Protein AF-A0A561WW73-F1 (afdb_monomer)

Sequence (204 aa):
MPAVAVDGLPDSAVLVEAERSDGPWDGWSQMIVRVRDAPVASTVDVGAVGVDAARLAFADADALELWRHEEPLDGLADVAFWGLDAPAAAQEFTGDRLTTLGDEGSYGWTDLPIRSALRRAMTVEAWRDAEPGRKLAVDFRPHSHHWQVMRQVRASDTESGTLPLGDAQILYAMTSWGDGIFPVQVDRDADGLLLAVRVTLAES

Organism: NCBI:txid1461247

Radius of gyration: 20.04 Å; Cα contacts (8 Å, |Δi|>4): 432; chains: 1; bounding box: 44×38×59 Å

Structure (mmCIF, N/CA/C/O backbone):
data_AF-A0A561WW73-F1
#
_entry.id   AF-A0A561WW73-F1
#
loop_
_atom_site.group_PDB
_atom_site.id
_atom_site.type_symbol
_atom_site.label_atom_id
_atom_site.label_alt_id
_atom_site.label_comp_id
_atom_site.label_asym_id
_atom_site.label_entity_id
_atom_site.label_seq_id
_atom_site.pdbx_PDB_ins_code
_atom_site.Cartn_x
_atom_site.Cartn_y
_atom_site.Cartn_z
_atom_site.occupancy
_atom_site.B_iso_or_equiv
_atom_site.auth_seq_id
_atom_site.auth_comp_id
_atom_site.auth_asym_id
_atom_site.auth_atom_id
_atom_site.pdbx_PDB_model_num
ATOM 1 N N . MET A 1 1 ? 9.076 -8.839 11.077 1.00 75.06 1 MET A N 1
ATOM 2 C CA . MET A 1 1 ? 8.725 -7.627 11.846 1.00 75.06 1 MET A CA 1
ATOM 3 C C . MET A 1 1 ? 7.605 -7.938 12.822 1.00 75.06 1 MET A C 1
ATOM 5 O O . MET A 1 1 ? 6.874 -8.883 12.543 1.00 75.06 1 MET A O 1
ATOM 9 N N . PRO A 1 2 ? 7.488 -7.222 13.955 1.00 88.75 2 PRO A N 1
ATOM 10 C CA . PRO A 1 2 ? 6.401 -7.455 14.899 1.00 88.75 2 PRO A CA 1
ATOM 11 C C . PRO A 1 2 ? 5.044 -7.088 14.283 1.00 88.75 2 PRO A C 1
ATOM 13 O O . PRO A 1 2 ? 4.940 -6.125 13.524 1.00 88.75 2 PRO A O 1
ATOM 16 N N . ALA A 1 3 ? 4.028 -7.873 14.624 1.00 93.06 3 ALA A N 1
ATOM 17 C CA . ALA A 1 3 ? 2.627 -7.644 14.300 1.00 93.06 3 ALA A CA 1
ATOM 18 C C . ALA A 1 3 ? 1.805 -7.786 15.587 1.00 93.06 3 ALA A C 1
ATOM 20 O O . ALA A 1 3 ? 2.221 -8.490 16.511 1.00 93.06 3 ALA A O 1
ATOM 21 N N . VAL A 1 4 ? 0.649 -7.127 15.642 1.00 95.75 4 VAL A N 1
ATOM 22 C CA . VAL A 1 4 ? -0.257 -7.171 16.794 1.00 95.75 4 VAL A CA 1
ATOM 23 C C . VAL A 1 4 ? -1.525 -7.909 16.388 1.00 95.75 4 VAL A C 1
ATOM 25 O O . VAL A 1 4 ? -2.183 -7.524 15.426 1.00 95.75 4 VAL A O 1
ATOM 28 N N . ALA A 1 5 ? -1.859 -8.966 17.127 1.00 94.88 5 ALA A N 1
ATOM 29 C CA . ALA A 1 5 ? -3.144 -9.647 17.023 1.00 94.88 5 ALA A CA 1
ATOM 30 C C . ALA A 1 5 ? -4.089 -9.099 18.098 1.00 94.88 5 ALA A C 1
ATOM 32 O O . ALA A 1 5 ? -3.683 -8.926 19.249 1.00 94.88 5 ALA A O 1
ATOM 33 N N . VAL A 1 6 ? -5.339 -8.832 17.722 1.00 92.88 6 VAL A N 1
ATOM 34 C CA . VAL A 1 6 ? -6.370 -8.297 18.618 1.00 92.88 6 VAL A CA 1
ATOM 35 C C . VAL A 1 6 ? -7.622 -9.165 18.517 1.00 92.88 6 VAL A C 1
ATOM 37 O O . VAL A 1 6 ? -7.997 -9.586 17.426 1.00 92.88 6 VAL A O 1
ATOM 40 N N . ASP A 1 7 ? -8.259 -9.436 19.656 1.00 91.94 7 ASP A N 1
ATOM 41 C CA . ASP A 1 7 ? -9.504 -10.195 19.768 1.00 91.94 7 ASP A CA 1
ATOM 42 C C . ASP A 1 7 ? -10.738 -9.287 19.932 1.00 91.94 7 ASP A C 1
ATOM 44 O O . ASP A 1 7 ? -10.633 -8.081 20.140 1.00 91.94 7 ASP A O 1
ATOM 48 N N . GLY A 1 8 ? -11.945 -9.855 19.843 1.00 90.81 8 GLY A N 1
ATOM 49 C CA . GLY A 1 8 ? -13.189 -9.125 20.139 1.00 90.81 8 GLY A CA 1
ATOM 50 C C . GLY A 1 8 ? -13.705 -8.202 19.025 1.00 90.81 8 GLY A C 1
ATOM 51 O O . GLY A 1 8 ? -14.619 -7.400 19.274 1.00 90.81 8 GLY A O 1
ATOM 52 N N . LEU A 1 9 ? -13.144 -8.337 17.819 1.00 91.50 9 LEU A N 1
ATOM 53 C CA . LEU A 1 9 ? -13.674 -7.792 16.567 1.00 91.50 9 LEU A CA 1
ATOM 54 C C . LEU A 1 9 ? -15.000 -8.490 16.186 1.00 91.50 9 LEU A C 1
ATOM 56 O O . LEU A 1 9 ? -15.205 -9.647 16.554 1.00 91.50 9 LEU A O 1
ATOM 60 N N . PRO A 1 10 ? -15.928 -7.798 15.504 1.00 89.69 10 PRO A N 1
ATOM 61 C CA . PRO A 1 10 ? -17.144 -8.401 14.973 1.00 89.69 10 PRO A CA 1
ATOM 62 C C . PRO A 1 10 ? -16.850 -9.191 13.690 1.00 89.69 10 PRO A C 1
ATOM 64 O O . PRO A 1 10 ? -15.908 -8.872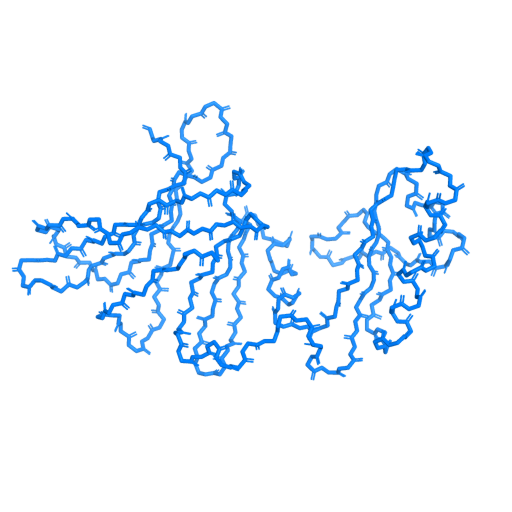 12.973 1.00 89.69 10 PRO A O 1
ATOM 67 N N . ASP A 1 11 ? -17.739 -10.119 13.329 1.00 86.44 11 ASP A N 1
ATOM 68 C CA . ASP A 1 11 ? -17.674 -10.868 12.056 1.00 86.44 11 ASP A CA 1
ATOM 69 C C . ASP A 1 11 ? -18.047 -10.009 10.822 1.00 86.44 11 ASP A C 1
ATOM 71 O O . ASP A 1 11 ? -18.180 -10.506 9.705 1.00 86.44 11 ASP A O 1
ATOM 75 N N . SER A 1 12 ? -18.283 -8.709 11.016 1.00 86.25 12 SER A N 1
ATOM 76 C CA . SER A 1 12 ? -18.631 -7.747 9.970 1.00 86.25 12 SER A CA 1
ATOM 77 C C . SER A 1 12 ? -17.481 -6.782 9.702 1.00 86.25 12 SER A C 1
ATOM 79 O O . SER A 1 12 ? -16.627 -6.566 10.557 1.00 86.25 12 SER A O 1
ATOM 81 N N . ALA A 1 13 ? -17.516 -6.108 8.550 1.00 86.81 13 ALA A N 1
ATOM 82 C CA . ALA A 1 13 ? -16.564 -5.044 8.245 1.00 86.81 13 ALA A CA 1
ATOM 83 C C . ALA A 1 13 ? -16.523 -3.975 9.356 1.00 86.81 13 ALA A C 1
ATOM 85 O O . ALA A 1 13 ? -17.562 -3.552 9.870 1.00 86.81 13 ALA A O 1
ATOM 86 N N . VAL A 1 14 ? -15.311 -3.533 9.688 1.00 90.50 14 VAL A N 1
ATOM 87 C CA . VAL A 1 14 ? -15.030 -2.462 10.652 1.00 90.50 14 VAL A CA 1
ATOM 88 C C . VAL A 1 14 ? -14.505 -1.228 9.927 1.00 90.50 14 VAL A C 1
ATOM 90 O O . VAL A 1 14 ? -13.912 -1.331 8.852 1.00 90.50 14 VAL A O 1
ATOM 93 N N . LEU A 1 15 ? -14.732 -0.050 10.508 1.00 91.94 15 LEU A N 1
ATOM 94 C CA . LEU A 1 15 ? -14.246 1.207 9.947 1.00 91.94 15 LEU A CA 1
ATOM 95 C C . LEU A 1 15 ? -12.805 1.453 10.398 1.00 91.94 15 LEU A C 1
ATOM 97 O O . LEU A 1 15 ? -12.499 1.321 11.582 1.00 91.94 15 LEU A O 1
ATOM 101 N N . VAL A 1 16 ? -11.948 1.865 9.465 1.00 95.31 16 VAL A N 1
ATOM 102 C CA . VAL A 1 16 ? -10.630 2.421 9.780 1.00 95.31 16 VAL A CA 1
ATOM 103 C C . VAL A 1 16 ? -10.663 3.914 9.498 1.00 95.31 16 VAL A C 1
ATOM 105 O O . VAL A 1 16 ? -10.888 4.337 8.366 1.00 95.31 16 VAL A O 1
ATOM 108 N N . GLU A 1 17 ? -10.456 4.704 10.539 1.00 95.38 17 GLU A N 1
ATOM 109 C CA . GLU A 1 17 ? -10.295 6.150 10.460 1.00 95.38 17 GLU A CA 1
ATOM 110 C C . GLU A 1 17 ? -8.814 6.508 10.544 1.00 95.38 17 GLU A C 1
ATOM 112 O O . GLU A 1 17 ? -8.020 5.777 11.135 1.00 95.38 17 GLU A O 1
ATOM 117 N N . ALA A 1 18 ? -8.437 7.644 9.969 1.00 94.06 18 ALA A N 1
ATOM 118 C CA . ALA A 1 18 ? -7.093 8.181 10.090 1.00 94.06 18 ALA A CA 1
ATOM 119 C C . ALA A 1 18 ? -7.162 9.688 10.321 1.00 94.06 18 ALA A C 1
ATOM 121 O O . ALA A 1 18 ? -8.022 10.375 9.766 1.00 94.06 18 ALA A O 1
ATOM 122 N N . GLU A 1 19 ? -6.241 10.195 11.130 1.00 93.94 19 GLU A N 1
ATOM 123 C CA . GLU A 1 19 ? -6.117 11.618 11.431 1.00 93.94 19 GLU A CA 1
ATOM 124 C C . GLU A 1 19 ? -4.789 12.139 10.890 1.00 93.94 19 GLU A C 1
ATOM 126 O O . GLU A 1 19 ? -3.781 11.430 10.903 1.00 93.94 19 GLU A O 1
ATOM 131 N N . ARG A 1 20 ? -4.786 13.372 10.375 1.00 91.62 20 ARG A N 1
ATOM 132 C CA . ARG A 1 20 ? -3.563 14.036 9.910 1.00 91.62 20 ARG A CA 1
ATOM 133 C C . ARG A 1 20 ? -2.776 14.581 11.104 1.00 91.62 20 ARG A C 1
ATOM 135 O O . ARG A 1 20 ? -3.342 14.908 12.141 1.00 91.62 20 ARG A O 1
ATOM 142 N N . SER A 1 21 ? -1.462 14.650 10.943 1.00 88.88 21 SER A N 1
ATOM 143 C CA . SER A 1 21 ? -0.550 15.314 11.869 1.00 88.88 21 SER A CA 1
ATOM 144 C C . SER A 1 21 ? -0.685 16.832 11.754 1.00 88.88 21 SER A C 1
ATOM 146 O O . SER A 1 21 ? -0.612 17.374 10.653 1.00 88.88 21 SER A O 1
ATOM 148 N N . ASP A 1 22 ? -0.812 17.510 12.898 1.00 84.31 22 ASP A N 1
ATOM 149 C CA . ASP A 1 22 ? -0.755 18.977 13.009 1.00 84.31 22 ASP A CA 1
ATOM 150 C C . ASP A 1 22 ? 0.696 19.507 13.066 1.00 84.31 22 ASP A C 1
ATOM 152 O O . ASP A 1 22 ? 0.941 20.715 13.146 1.00 84.31 22 ASP A O 1
ATOM 156 N N . GLY A 1 23 ? 1.678 18.600 13.038 1.00 79.56 23 GLY A N 1
ATOM 157 C CA . GLY A 1 23 ? 3.100 18.912 13.032 1.00 79.56 23 GLY A CA 1
ATOM 158 C C . GLY A 1 23 ? 3.591 19.564 11.728 1.00 79.56 23 GLY A C 1
ATOM 159 O O . GLY A 1 23 ? 2.865 19.675 10.743 1.00 79.56 23 GLY A O 1
ATOM 160 N N . PRO A 1 24 ? 4.870 19.980 11.676 1.00 76.31 24 PRO A N 1
ATOM 161 C CA . PRO A 1 24 ? 5.436 20.687 10.521 1.00 76.31 24 PRO A CA 1
ATOM 162 C C . PRO A 1 24 ? 5.575 19.825 9.254 1.00 76.31 24 PRO A C 1
ATOM 164 O O . PRO A 1 24 ? 5.936 20.350 8.201 1.00 76.31 24 PRO A O 1
ATOM 167 N N . TRP A 1 25 ? 5.326 18.520 9.358 1.00 80.31 25 TRP A N 1
ATOM 168 C CA . TRP A 1 25 ? 5.402 17.556 8.267 1.00 80.31 25 TRP A CA 1
ATOM 169 C C . TRP A 1 25 ? 4.008 16.992 7.988 1.00 80.31 25 TRP A C 1
ATOM 171 O O . TRP A 1 25 ? 3.296 16.620 8.922 1.00 80.31 25 TRP A O 1
ATOM 181 N N . ASP A 1 26 ? 3.642 16.925 6.708 1.00 82.00 26 ASP A N 1
ATOM 182 C CA . ASP A 1 26 ? 2.386 16.322 6.261 1.00 82.00 26 ASP A CA 1
ATOM 183 C C . ASP A 1 26 ? 2.469 14.792 6.364 1.00 82.00 26 ASP A C 1
ATOM 185 O O . ASP A 1 26 ? 3.412 14.178 5.863 1.00 82.00 26 ASP A O 1
ATOM 189 N N . GLY A 1 27 ? 1.492 14.188 7.036 1.00 89.12 27 GLY A N 1
ATOM 190 C CA . GLY A 1 27 ? 1.401 12.748 7.251 1.00 89.12 27 GLY A CA 1
ATOM 191 C C . GLY A 1 27 ? 0.272 12.381 8.209 1.00 89.12 27 GLY A C 1
ATOM 192 O O . GLY A 1 27 ? -0.408 13.252 8.755 1.00 89.12 27 GLY A O 1
ATOM 193 N N . TRP A 1 28 ? 0.054 11.086 8.418 1.00 94.06 28 TRP A N 1
ATOM 194 C CA . TRP A 1 28 ? -0.935 10.589 9.379 1.00 94.06 28 TRP A CA 1
ATOM 195 C C . TRP A 1 28 ? -0.401 10.672 10.814 1.00 94.06 28 TRP A C 1
ATOM 197 O O . TRP A 1 28 ? 0.699 10.210 11.080 1.00 94.06 28 TRP A O 1
ATOM 207 N N . SER A 1 29 ? -1.157 11.209 11.768 1.00 94.69 29 SER A N 1
ATOM 208 C CA . SER A 1 29 ? -0.805 11.125 13.195 1.00 94.69 29 SER A CA 1
ATOM 209 C C . SER A 1 29 ? -1.175 9.768 13.781 1.00 94.69 29 SER A C 1
ATOM 211 O O . SER A 1 29 ? -0.422 9.201 14.570 1.00 94.69 29 SER A O 1
ATOM 213 N N . GLN A 1 30 ? -2.311 9.214 13.361 1.00 95.50 30 GLN A N 1
ATOM 214 C CA . GLN A 1 30 ? -2.807 7.931 13.840 1.00 95.50 30 GLN A CA 1
ATOM 215 C C . GLN A 1 30 ? -3.788 7.283 12.867 1.00 95.50 30 GLN A C 1
ATOM 217 O O . GLN A 1 30 ? -4.444 7.957 12.072 1.00 95.50 30 GLN A O 1
ATOM 222 N N . MET A 1 31 ? -3.917 5.964 12.992 1.00 97.06 31 MET A N 1
ATOM 223 C CA . MET A 1 31 ? -4.962 5.162 12.357 1.00 97.06 31 MET A CA 1
ATOM 224 C C . MET A 1 31 ? -5.735 4.398 13.430 1.00 97.06 31 MET A C 1
ATOM 226 O O . MET A 1 31 ? -5.136 3.819 14.338 1.00 97.06 31 MET A O 1
ATOM 230 N N . ILE A 1 32 ? -7.062 4.399 13.336 1.00 97.25 32 ILE A N 1
ATOM 231 C CA . ILE A 1 32 ? -7.971 3.875 14.353 1.00 97.25 32 ILE A CA 1
ATOM 232 C C . ILE A 1 32 ? -8.952 2.904 13.700 1.00 97.25 32 ILE A C 1
ATOM 234 O O . ILE A 1 32 ? -9.806 3.306 12.914 1.00 97.25 32 ILE A O 1
ATOM 238 N N . VAL A 1 33 ? -8.882 1.629 14.072 1.00 96.62 33 VAL A N 1
ATOM 239 C CA . VAL A 1 33 ? -9.930 0.648 13.779 1.00 96.62 33 VAL A CA 1
ATOM 240 C C . VAL A 1 33 ? -11.043 0.835 14.803 1.00 96.62 33 VAL A C 1
ATOM 242 O O . VAL A 1 33 ? -10.862 0.494 15.973 1.00 96.62 33 VAL A O 1
ATOM 245 N N . ARG A 1 34 ? -12.192 1.377 14.393 1.00 95.75 34 ARG A N 1
ATOM 246 C CA . ARG A 1 34 ? -13.363 1.529 15.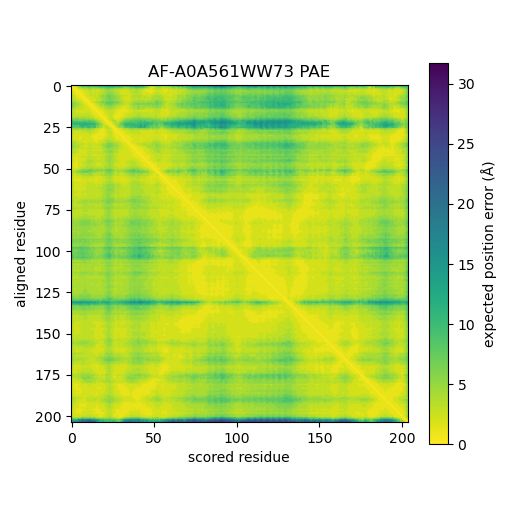265 1.00 95.75 34 ARG A CA 1
ATOM 247 C C . ARG A 1 34 ? -14.224 0.279 15.232 1.00 95.75 34 ARG A C 1
ATOM 249 O O . ARG A 1 34 ? -14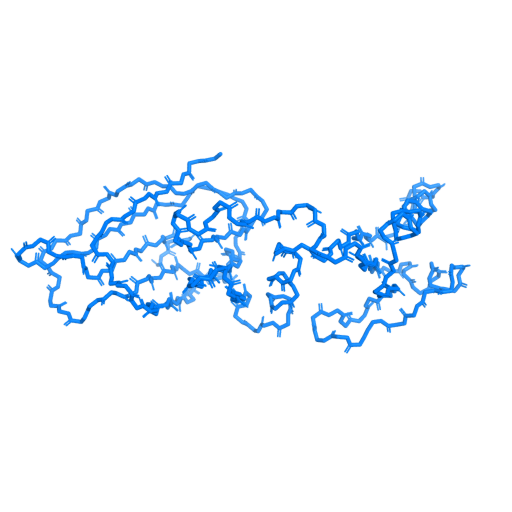.699 -0.142 14.179 1.00 95.75 34 ARG A O 1
ATOM 256 N N . VAL A 1 35 ? -14.456 -0.277 16.416 1.00 95.12 35 VAL A N 1
ATOM 257 C CA . VAL A 1 35 ? -15.208 -1.518 16.608 1.00 95.12 35 VAL A CA 1
ATOM 258 C C . VAL A 1 35 ? -16.597 -1.233 17.167 1.00 95.12 35 VAL A C 1
ATOM 260 O O . VAL A 1 35 ? -17.581 -1.791 16.682 1.00 95.12 35 VAL A O 1
ATOM 263 N N . ARG A 1 36 ? -16.695 -0.363 18.178 1.00 92.88 36 ARG A N 1
ATOM 264 C CA . ARG A 1 36 ? -17.953 -0.003 18.850 1.00 92.88 36 ARG A CA 1
ATOM 265 C C . ARG A 1 36 ? -17.925 1.460 19.286 1.00 92.88 36 ARG A C 1
ATOM 267 O O . ARG A 1 36 ? -16.867 1.986 19.617 1.00 92.88 36 ARG A O 1
ATOM 274 N N . ASP A 1 37 ? -19.100 2.083 19.326 1.00 93.00 37 ASP A N 1
ATOM 275 C CA . ASP A 1 37 ? -19.290 3.416 19.901 1.00 93.00 37 ASP A CA 1
ATOM 276 C C . ASP A 1 37 ? -19.804 3.288 21.343 1.00 93.00 37 ASP A C 1
ATOM 278 O O . ASP A 1 37 ? -20.970 2.960 21.578 1.00 93.00 37 ASP A O 1
ATOM 282 N N . ALA A 1 38 ? -18.902 3.461 22.309 1.00 95.19 38 ALA A N 1
ATOM 283 C CA . ALA A 1 38 ? -19.196 3.446 23.738 1.00 95.19 38 ALA A CA 1
ATOM 284 C C . ALA A 1 38 ? -18.131 4.245 24.518 1.00 95.19 38 ALA A C 1
ATOM 286 O O . ALA A 1 38 ? -17.036 4.481 23.998 1.00 95.19 38 ALA A O 1
ATOM 287 N N . PRO A 1 39 ? -18.406 4.659 25.771 1.00 96.94 39 PRO A N 1
ATOM 288 C CA . PRO A 1 39 ? -17.416 5.343 26.595 1.00 96.94 39 PRO A CA 1
ATOM 289 C C . PRO A 1 39 ? -16.188 4.470 26.874 1.00 96.94 39 PRO A C 1
ATOM 291 O O . PRO A 1 39 ? -16.309 3.347 27.365 1.00 96.94 39 PRO A O 1
ATOM 294 N N . VAL A 1 40 ? -15.001 5.027 26.626 1.00 97.94 40 VAL A N 1
ATOM 295 C CA . VAL A 1 40 ? -13.729 4.390 26.984 1.00 97.94 40 VAL A CA 1
ATOM 296 C C . VAL A 1 40 ? -13.587 4.375 28.503 1.00 97.94 40 VAL A C 1
ATOM 298 O O . VAL A 1 40 ? -13.587 5.426 29.145 1.00 97.94 40 VAL A O 1
ATOM 301 N N . ALA A 1 41 ? -13.453 3.183 29.079 1.00 98.06 41 ALA A N 1
ATOM 302 C CA . ALA A 1 41 ? -13.147 3.005 30.496 1.00 98.06 41 ALA A CA 1
ATOM 303 C C . ALA A 1 41 ? -11.648 2.779 30.734 1.00 98.06 41 ALA A C 1
ATOM 305 O O . ALA A 1 41 ? -11.135 3.128 31.797 1.00 98.06 41 ALA A O 1
ATOM 306 N N . SER A 1 42 ? -10.941 2.201 29.757 1.00 97.75 42 SER A N 1
ATOM 307 C CA . SER A 1 42 ? -9.493 1.995 29.819 1.00 97.75 42 SER A CA 1
ATOM 308 C C . SER A 1 42 ? -8.849 1.977 28.434 1.00 97.75 42 SER A C 1
ATOM 310 O O . SER A 1 42 ? -9.471 1.544 27.464 1.00 97.75 42 SER A O 1
ATOM 312 N N . THR A 1 43 ? -7.585 2.395 28.380 1.00 97.94 43 THR A N 1
ATOM 313 C CA . THR A 1 43 ? -6.702 2.277 27.215 1.00 97.94 43 THR A CA 1
ATOM 314 C C . THR A 1 43 ? -5.479 1.470 27.634 1.00 97.94 43 THR A C 1
ATOM 316 O O . THR A 1 43 ? -4.907 1.724 28.697 1.00 97.94 43 THR A O 1
ATOM 319 N N . VAL A 1 44 ? -5.097 0.475 26.833 1.00 97.06 44 VAL A N 1
ATOM 320 C CA . VAL A 1 44 ? -4.005 -0.455 27.154 1.00 97.06 44 VAL A CA 1
ATOM 321 C C . VAL A 1 44 ? -3.031 -0.540 25.985 1.00 97.06 44 VAL A C 1
ATOM 323 O O . VAL A 1 44 ? -3.452 -0.764 24.851 1.00 97.06 44 VAL A O 1
ATOM 326 N N . ASP A 1 45 ? -1.733 -0.416 26.267 1.00 97.25 45 ASP A N 1
ATOM 327 C CA . ASP A 1 45 ? -0.678 -0.702 25.293 1.00 97.25 45 ASP A CA 1
ATOM 328 C C . ASP A 1 45 ? -0.612 -2.215 25.032 1.00 97.25 45 ASP A C 1
ATOM 330 O O . ASP A 1 45 ? -0.410 -3.011 25.951 1.00 97.25 45 ASP A O 1
ATOM 334 N N . VAL A 1 46 ? -0.772 -2.621 23.771 1.00 96.69 46 VAL A N 1
ATOM 335 C CA . VAL A 1 46 ? -0.791 -4.041 23.358 1.00 96.69 46 VAL A CA 1
ATOM 336 C C . VAL A 1 46 ? 0.421 -4.440 22.517 1.00 96.69 46 VAL A C 1
ATOM 338 O O . VAL A 1 46 ? 0.512 -5.571 22.044 1.00 96.69 46 VAL A O 1
ATOM 341 N N . GLY A 1 47 ? 1.377 -3.526 22.351 1.00 96.31 47 GLY A N 1
ATOM 342 C CA . GLY A 1 47 ? 2.639 -3.770 21.664 1.00 96.31 47 GLY A CA 1
ATOM 343 C C . GLY A 1 47 ? 2.918 -2.726 20.595 1.00 96.31 47 GLY A C 1
ATOM 344 O O . GLY A 1 47 ? 2.562 -1.559 20.738 1.00 96.31 47 GLY A O 1
ATOM 345 N N . ALA A 1 48 ? 3.588 -3.152 19.528 1.00 96.62 48 ALA A N 1
ATOM 346 C CA . ALA A 1 48 ? 3.924 -2.304 18.397 1.00 96.62 48 ALA A CA 1
ATOM 347 C C . ALA A 1 48 ? 3.937 -3.111 17.097 1.00 96.62 48 ALA A C 1
ATOM 349 O O . ALA A 1 48 ? 4.246 -4.305 17.097 1.00 96.62 48 ALA A O 1
ATOM 350 N N . VAL A 1 49 ? 3.645 -2.441 15.988 1.00 96.25 49 VAL A N 1
ATOM 351 C CA . VAL A 1 49 ? 3.776 -2.979 14.633 1.00 96.25 49 VAL A CA 1
ATOM 352 C C . VAL A 1 49 ? 5.065 -2.467 14.008 1.00 96.25 49 VAL A C 1
ATOM 354 O O . VAL A 1 49 ? 5.394 -1.286 14.113 1.00 96.25 49 VAL A O 1
ATOM 357 N N . GLY A 1 50 ? 5.825 -3.362 13.385 1.00 94.69 50 GLY A N 1
ATOM 358 C CA . GLY A 1 50 ? 6.982 -2.982 12.584 1.00 94.69 50 GLY A CA 1
ATOM 359 C C . GLY A 1 50 ? 6.550 -2.767 11.145 1.00 94.69 50 GLY A C 1
ATOM 360 O O . GLY A 1 50 ? 5.741 -3.540 10.632 1.00 94.69 50 GLY A O 1
ATOM 361 N N . VAL A 1 51 ? 7.111 -1.750 10.504 1.00 93.25 51 VAL A N 1
ATOM 362 C CA . VAL A 1 51 ? 6.869 -1.389 9.109 1.00 93.25 51 VAL A CA 1
ATOM 363 C C . VAL A 1 51 ? 8.200 -1.316 8.356 1.00 93.25 51 VAL A C 1
ATOM 365 O O . VAL A 1 51 ? 9.132 -0.659 8.809 1.00 93.25 51 VAL A O 1
ATOM 368 N N . ASP A 1 52 ? 8.244 -1.993 7.211 1.00 86.06 52 ASP A N 1
ATOM 369 C CA . ASP A 1 52 ? 9.348 -2.123 6.257 1.00 86.06 52 ASP A CA 1
ATOM 370 C C . ASP A 1 52 ? 8.661 -2.147 4.885 1.00 86.06 52 ASP A C 1
ATOM 372 O O . ASP A 1 52 ? 7.813 -3.009 4.633 1.00 86.06 52 ASP A O 1
ATOM 376 N N . ALA A 1 53 ? 8.920 -1.120 4.075 1.00 86.94 53 ALA A N 1
ATOM 377 C CA . ALA A 1 53 ? 8.144 -0.637 2.926 1.00 86.94 53 ALA A CA 1
ATOM 378 C C . ALA A 1 53 ? 6.955 0.308 3.223 1.00 86.94 53 ALA A C 1
ATOM 380 O O . ALA A 1 53 ? 6.032 0.401 2.406 1.00 86.94 53 ALA A O 1
ATOM 381 N N . ALA A 1 54 ? 7.002 1.059 4.329 1.00 91.56 54 ALA A N 1
ATOM 382 C CA . ALA A 1 54 ? 6.147 2.219 4.627 1.00 91.56 54 ALA A CA 1
ATOM 383 C C . ALA A 1 54 ? 4.626 1.967 4.652 1.00 91.56 54 ALA A C 1
ATOM 385 O O . ALA A 1 54 ? 3.837 2.878 4.391 1.00 91.56 54 ALA A O 1
ATOM 386 N N . ARG A 1 55 ? 4.197 0.730 4.922 1.00 92.56 55 ARG A N 1
ATOM 387 C CA . ARG A 1 55 ? 2.797 0.291 4.815 1.00 92.56 55 ARG A CA 1
ATOM 388 C C . ARG A 1 55 ? 2.325 -0.434 6.066 1.00 92.56 55 ARG A C 1
ATOM 390 O O . ARG A 1 55 ? 3.027 -1.294 6.594 1.00 92.56 55 ARG A O 1
ATOM 397 N N . LEU A 1 56 ? 1.089 -0.151 6.456 1.00 94.69 56 LEU A N 1
ATOM 398 C CA . LEU A 1 56 ? 0.327 -0.927 7.426 1.00 94.69 56 LEU A CA 1
ATOM 399 C C . LEU A 1 56 ? -0.719 -1.776 6.716 1.00 94.69 56 LEU A C 1
ATOM 401 O O . LEU A 1 56 ? -1.301 -1.349 5.718 1.00 94.69 56 LEU A O 1
ATOM 405 N N . ALA A 1 57 ? -0.963 -2.962 7.267 1.00 95.00 57 ALA A N 1
ATOM 406 C CA . ALA A 1 57 ? -2.028 -3.854 6.845 1.00 95.00 57 ALA A CA 1
ATOM 407 C C . ALA A 1 57 ? -2.944 -4.157 8.034 1.00 95.00 57 ALA A C 1
ATOM 409 O O . ALA A 1 57 ? -2.471 -4.570 9.093 1.00 95.00 57 ALA A O 1
ATOM 410 N N . PHE A 1 58 ? -4.248 -3.985 7.837 1.00 95.44 58 PHE A N 1
ATOM 411 C CA . PHE A 1 58 ? -5.291 -4.420 8.762 1.00 95.44 58 PHE A CA 1
ATOM 412 C C . PHE A 1 58 ? -6.022 -5.579 8.101 1.00 95.44 58 PHE A C 1
ATOM 414 O O . PHE A 1 58 ? -6.666 -5.394 7.066 1.00 95.44 58 PHE A O 1
ATOM 421 N N . ALA A 1 59 ? -5.861 -6.775 8.657 1.00 94.44 59 ALA A N 1
ATOM 422 C CA . ALA A 1 59 ? -6.305 -8.010 8.033 1.00 94.44 59 ALA A CA 1
ATOM 423 C C . ALA A 1 59 ? -6.867 -8.979 9.067 1.00 94.44 59 ALA A C 1
ATOM 425 O O . ALA A 1 59 ? -6.387 -9.041 10.200 1.00 94.44 59 ALA A O 1
ATOM 426 N N . ASP A 1 60 ? -7.838 -9.771 8.629 1.00 93.44 60 ASP A N 1
ATOM 427 C CA . ASP A 1 60 ? -8.229 -10.990 9.318 1.00 93.44 60 ASP A CA 1
ATOM 428 C C . ASP A 1 60 ? -7.070 -12.002 9.255 1.00 93.44 60 ASP A C 1
ATOM 430 O O . ASP A 1 60 ? -6.514 -12.260 8.183 1.00 93.44 60 ASP A O 1
ATOM 434 N N . ALA A 1 61 ? -6.677 -12.532 10.415 1.00 91.81 61 ALA A N 1
ATOM 435 C CA . ALA A 1 61 ? -5.518 -13.409 10.537 1.00 91.81 61 ALA A CA 1
ATOM 436 C C . ALA A 1 61 ? -5.701 -14.746 9.805 1.00 91.81 61 ALA A C 1
ATOM 438 O O . ALA A 1 61 ? -4.724 -15.266 9.264 1.00 91.81 61 ALA A O 1
ATOM 439 N N . ASP A 1 62 ? -6.926 -15.269 9.753 1.00 91.81 62 ASP A N 1
ATOM 440 C CA . ASP A 1 62 ? -7.234 -16.520 9.066 1.00 91.81 62 ASP A CA 1
ATOM 441 C C . ASP A 1 62 ? -7.256 -16.282 7.552 1.00 91.81 62 ASP A C 1
ATOM 443 O O . ASP A 1 62 ? -6.632 -17.024 6.794 1.00 91.81 62 ASP A O 1
ATOM 447 N N . ALA A 1 63 ? -7.854 -15.175 7.097 1.00 93.75 63 ALA A N 1
ATOM 448 C CA . ALA A 1 63 ? -7.884 -14.828 5.674 1.00 93.75 63 ALA A CA 1
ATOM 449 C C . ALA A 1 63 ? -6.484 -14.630 5.061 1.00 93.75 63 ALA A C 1
ATOM 451 O O . ALA A 1 63 ? -6.294 -14.854 3.860 1.00 93.75 63 ALA A O 1
ATOM 452 N N . LEU A 1 64 ? -5.483 -14.244 5.865 1.00 93.94 64 LEU A N 1
ATOM 453 C CA . LEU A 1 64 ? -4.100 -14.072 5.406 1.00 93.94 64 LEU A CA 1
ATOM 454 C C . LEU A 1 64 ? -3.481 -15.351 4.820 1.00 93.94 64 LEU A C 1
ATOM 456 O O . LEU A 1 64 ? -2.518 -15.245 4.060 1.00 93.94 64 LEU A O 1
ATOM 460 N N . GLU A 1 65 ? -4.029 -16.543 5.072 1.00 95.06 65 GLU A N 1
ATOM 461 C CA . GLU A 1 65 ? -3.569 -17.777 4.416 1.00 95.06 65 GLU A CA 1
ATOM 462 C C . GLU A 1 65 ? -3.760 -17.753 2.883 1.00 95.06 65 GLU A C 1
ATOM 464 O O . GLU A 1 65 ? -2.999 -18.357 2.110 1.00 95.06 65 GLU A O 1
ATOM 469 N N . LEU A 1 66 ? -4.766 -17.006 2.421 1.00 96.06 66 LEU A N 1
ATOM 470 C CA . LEU A 1 66 ? -5.075 -16.818 1.006 1.00 96.06 66 LEU A CA 1
ATOM 471 C C . LEU A 1 66 ? -4.171 -15.763 0.363 1.00 96.06 66 LEU A C 1
ATOM 473 O O . LEU A 1 66 ? -4.105 -15.669 -0.865 1.00 96.06 66 LEU A O 1
ATOM 477 N N . TRP A 1 67 ? -3.454 -14.977 1.169 1.00 96.25 67 TRP A N 1
ATOM 478 C CA . TRP A 1 67 ? -2.621 -13.894 0.676 1.00 96.25 67 TRP A CA 1
ATOM 479 C C . TRP A 1 67 ? -1.523 -14.415 -0.255 1.00 96.25 67 TRP A C 1
ATOM 481 O O . TRP A 1 67 ? -0.884 -15.446 -0.034 1.00 96.25 67 TRP A O 1
ATOM 491 N N . ARG A 1 68 ? -1.283 -13.663 -1.327 1.00 96.88 68 ARG A N 1
ATOM 492 C CA . ARG A 1 68 ? -0.233 -13.924 -2.316 1.00 96.88 68 ARG A CA 1
ATOM 493 C C . ARG A 1 68 ? 0.483 -12.613 -2.538 1.00 96.88 68 ARG A C 1
ATOM 495 O O . ARG A 1 68 ? -0.077 -11.692 -3.127 1.00 96.88 68 ARG A O 1
ATOM 502 N N . HIS A 1 69 ? 1.682 -12.520 -1.973 1.00 94.81 69 HIS A N 1
ATOM 503 C CA . HIS A 1 69 ? 2.459 -11.290 -1.999 1.00 94.81 69 HIS A CA 1
ATOM 504 C C . HIS A 1 69 ? 3.166 -11.114 -3.350 1.00 94.81 69 HIS A C 1
ATOM 506 O O . HIS A 1 69 ? 3.024 -10.075 -3.986 1.00 94.81 69 HIS A O 1
ATOM 512 N N . GLU A 1 70 ? 3.859 -12.152 -3.822 1.00 94.25 70 GLU A N 1
ATOM 513 C CA . GLU A 1 70 ? 4.703 -12.086 -5.027 1.00 94.25 70 GLU A CA 1
ATOM 514 C C . GLU A 1 70 ? 4.104 -12.827 -6.228 1.00 94.25 70 GLU A C 1
ATOM 516 O O . GLU A 1 70 ? 4.261 -12.399 -7.370 1.00 94.25 70 GLU A O 1
ATOM 521 N N . GLU A 1 71 ? 3.404 -13.936 -5.989 1.00 95.69 71 GLU A N 1
ATOM 522 C CA . GLU A 1 71 ? 2.863 -14.773 -7.060 1.00 95.69 71 GLU A CA 1
ATOM 523 C C . GLU A 1 71 ? 1.624 -14.126 -7.701 1.00 95.69 71 GLU A C 1
ATOM 525 O O . GLU A 1 71 ? 0.703 -13.732 -6.975 1.00 95.69 71 GLU A O 1
ATOM 530 N N . PRO A 1 72 ? 1.559 -14.021 -9.044 1.00 97.44 72 PRO A N 1
ATOM 531 C CA . PRO A 1 72 ? 0.371 -13.509 -9.705 1.00 97.44 72 PRO A CA 1
ATOM 532 C C . PRO A 1 72 ? -0.770 -14.522 -9.636 1.00 97.44 72 PRO A C 1
ATOM 534 O O . PRO A 1 72 ? -0.566 -15.726 -9.793 1.00 97.44 72 PRO A O 1
ATOM 537 N N . LEU A 1 73 ? -1.986 -14.014 -9.471 1.00 97.25 73 LEU A N 1
ATOM 538 C CA . LEU A 1 73 ? -3.196 -14.828 -9.366 1.00 97.25 73 LEU A CA 1
ATOM 539 C C . LEU A 1 73 ? -3.651 -15.392 -10.721 1.00 97.25 73 LEU A C 1
ATOM 541 O O . LEU A 1 73 ? -4.332 -16.413 -10.773 1.00 97.25 73 LEU A O 1
ATOM 545 N N . ASP A 1 74 ? -3.265 -14.741 -11.817 1.00 97.88 74 ASP A N 1
ATOM 546 C CA . ASP A 1 74 ? -3.698 -15.030 -13.191 1.00 97.88 74 ASP A CA 1
ATOM 547 C C . ASP A 1 74 ? -2.527 -15.353 -14.146 1.00 97.88 74 ASP A C 1
ATOM 549 O O . ASP A 1 74 ? -2.729 -15.598 -15.336 1.00 97.88 74 ASP A O 1
ATOM 553 N N . GLY A 1 75 ? -1.291 -15.377 -13.634 1.00 98.00 75 GLY A N 1
ATOM 554 C CA . GLY A 1 75 ? -0.082 -15.569 -14.441 1.00 98.00 75 GLY A CA 1
ATOM 555 C C . GLY A 1 75 ? 0.357 -14.338 -15.247 1.00 98.00 75 GLY A C 1
ATOM 556 O O . GLY A 1 75 ? 1.259 -14.463 -16.089 1.00 98.00 75 GLY A O 1
ATOM 557 N N . LEU A 1 76 ? -0.243 -13.173 -14.996 1.00 98.62 76 LEU A N 1
ATOM 558 C CA . LEU A 1 76 ? 0.057 -11.906 -15.653 1.00 98.62 76 LEU A CA 1
ATOM 559 C C . LEU A 1 76 ? 0.787 -10.928 -14.720 1.00 98.62 76 LEU A C 1
ATOM 561 O O . LEU A 1 76 ? 0.843 -11.090 -13.497 1.00 98.62 76 LEU A O 1
ATOM 565 N N . ALA A 1 77 ? 1.419 -9.934 -15.331 1.00 98.50 77 ALA A N 1
ATOM 566 C CA . ALA A 1 77 ? 2.120 -8.865 -14.647 1.00 98.50 77 ALA A CA 1
ATOM 567 C C . ALA A 1 77 ? 2.165 -7.604 -15.512 1.00 98.50 77 ALA A C 1
ATOM 569 O O . ALA A 1 77 ? 2.315 -7.681 -16.737 1.00 98.50 77 ALA A O 1
ATOM 570 N N . ASP A 1 78 ? 2.174 -6.458 -14.845 1.00 97.94 78 ASP A N 1
ATOM 571 C CA . ASP A 1 78 ? 2.517 -5.182 -15.452 1.00 97.94 78 ASP A CA 1
ATOM 572 C C . ASP A 1 78 ? 4.012 -4.895 -15.258 1.00 97.94 78 ASP A C 1
ATOM 574 O O . ASP A 1 78 ? 4.678 -5.401 -14.348 1.00 97.94 78 ASP A O 1
ATOM 578 N N . VAL A 1 79 ? 4.553 -4.037 -16.113 1.00 98.44 79 VAL A N 1
ATOM 579 C CA . VAL A 1 79 ? 5.853 -3.398 -15.909 1.00 98.44 79 VAL A CA 1
ATOM 580 C C . VAL A 1 79 ? 5.640 -1.911 -16.061 1.00 98.44 79 VAL A C 1
ATOM 582 O O . VAL A 1 79 ? 5.123 -1.475 -17.087 1.00 98.44 79 VAL A O 1
ATOM 585 N N . ALA A 1 80 ? 6.069 -1.142 -15.071 1.00 98.19 80 ALA A N 1
ATOM 586 C CA . ALA A 1 80 ? 6.004 0.308 -15.117 1.00 98.19 80 ALA A CA 1
ATOM 587 C C . ALA A 1 80 ? 7.381 0.903 -14.865 1.00 98.19 80 ALA A C 1
ATOM 589 O O . ALA A 1 80 ? 8.169 0.370 -14.091 1.00 98.19 80 ALA A O 1
ATOM 590 N N . PHE A 1 81 ? 7.668 2.024 -15.501 1.00 98.38 81 PHE A N 1
ATOM 591 C CA . PHE A 1 81 ? 8.888 2.772 -15.284 1.00 98.38 81 PHE A CA 1
ATOM 592 C C . PHE A 1 81 ? 8.633 4.269 -15.418 1.00 98.38 81 PHE A C 1
ATOM 594 O O . PHE A 1 81 ? 7.814 4.724 -16.220 1.00 98.38 81 PHE A O 1
ATOM 601 N N . TRP A 1 82 ? 9.336 5.041 -14.598 1.00 97.75 82 TRP A N 1
ATOM 602 C CA . TRP A 1 82 ? 9.163 6.486 -14.475 1.00 97.75 82 TRP A CA 1
ATOM 603 C C . TRP A 1 82 ? 10.480 7.159 -14.089 1.00 97.75 82 TRP A C 1
ATOM 605 O O . TRP A 1 82 ? 11.472 6.504 -13.768 1.00 97.75 82 TRP A O 1
ATOM 615 N N . GLY A 1 83 ? 10.498 8.487 -14.146 1.00 96.81 83 GLY A N 1
ATOM 616 C CA . GLY A 1 83 ? 11.690 9.300 -13.917 1.00 96.81 83 GLY A CA 1
ATOM 617 C C . GLY A 1 83 ? 12.048 10.154 -15.130 1.00 96.81 83 GLY A C 1
ATOM 618 O O . GLY A 1 83 ? 11.336 10.170 -16.135 1.00 96.81 83 GLY A O 1
ATOM 619 N N . LEU A 1 84 ? 13.160 10.882 -15.022 1.00 97.12 84 LEU A N 1
ATOM 620 C CA . LEU A 1 84 ? 13.588 11.853 -16.032 1.00 97.12 84 LEU A CA 1
ATOM 621 C C . LEU A 1 84 ? 13.843 11.197 -17.396 1.00 97.12 84 LEU A C 1
ATOM 623 O O . LEU A 1 84 ? 13.487 11.763 -18.426 1.00 97.12 84 LEU A O 1
ATOM 627 N N . ASP A 1 85 ? 14.410 9.990 -17.392 1.00 97.94 85 ASP A N 1
ATOM 628 C CA . ASP A 1 85 ? 14.786 9.261 -18.607 1.00 97.94 85 ASP A CA 1
ATOM 629 C C . ASP A 1 85 ? 13.705 8.276 -19.089 1.00 97.94 85 ASP A C 1
ATOM 631 O O . ASP A 1 85 ? 13.907 7.558 -20.071 1.00 97.94 85 ASP A O 1
ATOM 635 N N . ALA A 1 86 ? 12.531 8.247 -18.445 1.00 97.81 86 ALA A N 1
ATOM 636 C CA . ALA A 1 86 ? 11.436 7.353 -18.826 1.00 97.81 86 ALA A CA 1
ATOM 637 C C . ALA A 1 86 ? 10.920 7.568 -20.261 1.00 97.81 86 ALA A C 1
ATOM 639 O O . ALA A 1 86 ? 10.703 6.569 -20.947 1.00 97.81 86 ALA A O 1
ATOM 640 N N . PRO A 1 87 ? 10.790 8.807 -20.790 1.00 98.12 87 PRO A N 1
ATOM 641 C CA . PRO A 1 87 ? 10.417 9.004 -22.191 1.00 98.12 87 PRO A CA 1
ATOM 642 C C . PRO A 1 87 ? 11.424 8.396 -23.180 1.00 98.12 87 PRO A C 1
ATOM 644 O O . PRO A 1 87 ? 11.019 7.858 -24.209 1.00 98.12 87 PRO A O 1
ATOM 647 N N . ALA A 1 88 ? 12.725 8.447 -22.868 1.00 98.00 88 ALA A N 1
ATOM 648 C CA . ALA A 1 88 ? 13.769 7.858 -23.706 1.00 98.00 88 ALA A CA 1
ATOM 649 C C . ALA A 1 88 ? 13.710 6.323 -23.668 1.00 98.00 88 ALA A C 1
ATOM 651 O O . ALA A 1 88 ? 13.748 5.681 -24.716 1.00 98.00 88 ALA A O 1
ATOM 652 N N . ALA A 1 89 ? 13.527 5.738 -22.479 1.00 98.00 89 ALA A N 1
ATOM 653 C CA . ALA A 1 89 ? 13.302 4.300 -22.327 1.00 98.00 89 ALA A CA 1
ATOM 654 C C . ALA A 1 89 ? 12.040 3.838 -23.078 1.00 98.00 89 ALA A C 1
ATOM 656 O O . ALA A 1 89 ? 12.056 2.816 -23.759 1.00 98.00 89 ALA A O 1
ATOM 657 N N . ALA A 1 90 ? 10.950 4.604 -23.001 1.00 98.19 90 ALA A N 1
ATOM 658 C CA . ALA A 1 90 ? 9.708 4.294 -23.700 1.00 98.19 90 ALA A CA 1
ATOM 659 C C . ALA A 1 90 ? 9.884 4.309 -25.223 1.00 98.19 90 ALA A C 1
ATOM 661 O O . ALA A 1 90 ? 9.359 3.428 -25.903 1.00 98.19 90 ALA A O 1
ATOM 662 N N . GLN A 1 91 ? 10.656 5.262 -25.754 1.00 98.12 91 GLN A N 1
ATOM 663 C CA . GLN A 1 91 ? 10.986 5.313 -27.176 1.00 98.12 91 GLN A CA 1
ATOM 664 C C . GLN A 1 91 ? 11.840 4.114 -27.614 1.00 98.12 91 GLN A C 1
ATOM 666 O O . GLN A 1 91 ? 11.538 3.505 -28.637 1.00 98.12 91 GLN A O 1
ATOM 671 N N . GLU A 1 92 ? 12.872 3.767 -26.841 1.00 98.06 92 GLU A N 1
ATOM 672 C CA . GLU A 1 92 ? 13.782 2.649 -27.132 1.00 98.06 92 GLU A CA 1
ATOM 673 C C . GLU A 1 92 ? 13.059 1.295 -27.086 1.00 98.06 92 GLU A C 1
ATOM 675 O O . GLU A 1 92 ? 13.209 0.461 -27.978 1.00 98.06 92 GLU A O 1
ATOM 680 N N . PHE A 1 93 ? 12.242 1.075 -26.053 1.00 98.12 93 PHE A N 1
ATOM 681 C CA . PHE A 1 93 ? 11.641 -0.231 -25.778 1.00 98.12 93 PHE A CA 1
ATOM 682 C C . PHE A 1 93 ? 10.195 -0.365 -26.238 1.00 98.12 93 PHE A C 1
ATOM 684 O O . PHE A 1 93 ? 9.603 -1.429 -26.047 1.00 98.12 93 PHE A O 1
ATOM 691 N N . THR A 1 94 ? 9.622 0.666 -26.867 1.00 97.38 94 THR A N 1
ATOM 692 C CA . THR A 1 94 ? 8.201 0.736 -27.255 1.00 97.38 94 THR A CA 1
ATOM 693 C C . THR A 1 94 ? 7.259 0.577 -26.054 1.00 97.38 94 THR A C 1
ATOM 695 O O . THR A 1 94 ? 6.366 -0.266 -26.053 1.00 97.38 94 THR A O 1
ATOM 698 N N . GLY A 1 95 ? 7.521 1.336 -24.986 1.00 97.06 95 GLY A N 1
ATOM 699 C CA . GLY A 1 95 ? 6.661 1.404 -23.799 1.00 97.06 95 GLY A CA 1
ATOM 700 C C . GLY A 1 95 ? 5.505 2.382 -23.987 1.00 97.06 95 GLY A C 1
ATOM 701 O O . GLY A 1 95 ? 5.711 3.501 -24.461 1.00 97.06 95 GLY A O 1
ATOM 702 N N . ASP A 1 96 ? 4.304 1.980 -23.587 1.00 97.62 96 ASP A N 1
ATOM 703 C CA . ASP A 1 96 ? 3.107 2.815 -23.671 1.00 97.62 96 ASP A CA 1
ATOM 704 C C . ASP A 1 96 ? 3.042 3.785 -22.491 1.00 97.62 96 ASP A C 1
ATOM 706 O O . ASP A 1 96 ? 3.552 3.495 -21.412 1.00 97.62 96 ASP A O 1
ATOM 710 N N . ARG A 1 97 ? 2.392 4.943 -22.661 1.00 97.06 97 ARG A N 1
ATOM 711 C CA . ARG A 1 97 ? 2.036 5.781 -21.506 1.00 97.06 97 ARG A CA 1
ATOM 712 C C . ARG A 1 97 ? 0.990 5.053 -20.675 1.00 97.06 97 ARG A C 1
ATOM 714 O O . ARG A 1 97 ? -0.046 4.664 -21.210 1.00 97.06 97 ARG A O 1
ATOM 721 N N . LEU A 1 98 ? 1.229 4.942 -19.375 1.00 95.75 98 LEU A N 1
ATOM 722 C CA . LEU A 1 98 ? 0.229 4.413 -18.460 1.00 95.75 98 LEU A CA 1
ATOM 723 C C . LEU A 1 98 ? -0.790 5.511 -18.143 1.00 95.75 98 LEU A C 1
ATOM 725 O O . LEU A 1 98 ? -0.434 6.659 -17.880 1.00 95.75 98 LEU A O 1
ATOM 729 N N . THR A 1 99 ? -2.071 5.158 -18.222 1.00 91.12 99 THR A N 1
ATOM 730 C CA . THR A 1 99 ? -3.198 6.085 -18.010 1.00 91.12 99 THR A CA 1
ATOM 731 C C . THR A 1 99 ? -4.091 5.666 -16.846 1.00 91.12 99 THR A C 1
ATOM 733 O O . THR A 1 99 ? -5.166 6.229 -16.661 1.00 91.12 99 THR A O 1
ATOM 736 N N . THR A 1 100 ? -3.692 4.634 -16.102 1.00 89.50 100 THR A N 1
ATOM 737 C CA . THR A 1 100 ? -4.372 4.250 -14.865 1.00 89.50 100 THR A CA 1
ATOM 738 C C . THR A 1 100 ? -4.117 5.330 -13.816 1.00 89.50 100 THR A C 1
ATOM 740 O O . THR A 1 100 ? -2.992 5.810 -13.701 1.00 89.50 100 THR A O 1
ATOM 743 N N . LEU A 1 101 ? -5.153 5.681 -13.051 1.00 88.50 101 LEU A N 1
ATOM 744 C CA . LEU A 1 101 ? -5.041 6.604 -11.922 1.00 88.50 101 LEU A CA 1
ATOM 745 C C . LEU A 1 101 ? -3.947 6.134 -10.948 1.00 88.50 101 LEU A C 1
ATOM 747 O O . LEU A 1 101 ? -3.922 4.958 -10.579 1.00 88.50 101 LEU A O 1
ATOM 751 N N . GLY A 1 102 ? -3.045 7.033 -10.560 1.00 87.69 102 GLY A N 1
ATOM 752 C CA . GLY A 1 102 ? -1.888 6.729 -9.715 1.00 87.69 102 GLY A CA 1
ATOM 753 C C . GLY A 1 102 ? -0.631 6.287 -10.473 1.00 87.69 102 GLY A C 1
ATOM 754 O O . GLY A 1 102 ? 0.410 6.071 -9.854 1.00 87.69 102 GLY A O 1
ATOM 755 N N . ASP A 1 103 ? -0.701 6.147 -11.800 1.00 92.00 103 ASP A N 1
ATOM 756 C CA . ASP A 1 103 ? 0.448 5.870 -12.671 1.00 92.00 103 ASP A CA 1
ATOM 757 C C . ASP A 1 103 ? 0.728 7.034 -13.646 1.00 92.00 103 ASP A C 1
ATOM 759 O O . ASP A 1 103 ? 1.481 6.878 -14.614 1.00 92.00 103 ASP A O 1
ATOM 763 N N . GLU A 1 104 ? 0.156 8.220 -13.412 1.00 90.38 104 GLU A N 1
ATOM 764 C CA . GLU A 1 104 ? 0.374 9.396 -14.251 1.00 90.38 104 GLU A CA 1
ATOM 765 C C . GLU A 1 104 ? 1.868 9.716 -14.395 1.00 90.38 104 GLU A C 1
ATOM 767 O O . GLU A 1 104 ? 2.629 9.777 -13.432 1.00 90.38 104 GLU A O 1
ATOM 772 N N . GLY A 1 105 ? 2.305 9.938 -15.637 1.00 91.56 105 GLY A N 1
ATOM 773 C CA . GLY A 1 105 ? 3.713 10.211 -15.939 1.00 91.56 105 GLY A CA 1
ATOM 774 C C . GLY A 1 105 ? 4.601 8.965 -16.024 1.00 91.56 105 GLY A C 1
ATOM 775 O O . GLY A 1 105 ? 5.780 9.101 -16.358 1.00 91.56 105 GLY A O 1
ATOM 776 N N . SER A 1 106 ? 4.046 7.771 -15.806 1.00 96.88 106 SER A N 1
ATOM 777 C CA . SER A 1 106 ? 4.740 6.499 -16.012 1.00 96.88 106 SER A CA 1
ATOM 778 C C . SER A 1 106 ? 4.541 5.955 -17.429 1.00 96.88 106 SER A C 1
ATOM 780 O O . SER A 1 106 ? 3.589 6.292 -18.141 1.00 96.88 106 SER A O 1
ATOM 782 N N . TYR A 1 107 ? 5.454 5.077 -17.830 1.00 98.56 107 TYR A N 1
ATOM 783 C CA . TYR A 1 107 ? 5.388 4.299 -19.063 1.00 98.56 107 TYR A CA 1
ATOM 784 C C . TYR A 1 107 ? 5.504 2.815 -18.738 1.00 98.56 107 TYR A C 1
ATOM 786 O O . TYR A 1 107 ? 5.971 2.456 -17.659 1.00 98.56 107 TYR A O 1
ATOM 794 N N . GLY A 1 108 ? 5.089 1.941 -19.645 1.00 98.12 108 GLY A N 1
ATOM 795 C CA . GLY A 1 108 ? 5.098 0.524 -19.340 1.00 98.12 108 GLY A CA 1
ATOM 796 C C . GLY A 1 108 ? 4.355 -0.357 -20.318 1.00 98.12 108 GLY A C 1
ATOM 797 O O . GLY A 1 108 ? 4.074 0.020 -21.454 1.00 98.12 108 GLY A O 1
ATOM 798 N N . TRP A 1 109 ? 4.046 -1.549 -19.828 1.00 98.31 109 TRP A N 1
ATOM 799 C CA . TRP A 1 109 ? 3.192 -2.530 -20.482 1.00 98.31 109 TRP A CA 1
ATOM 800 C C . TRP A 1 109 ? 2.317 -3.178 -19.424 1.00 98.31 109 TRP A C 1
ATOM 802 O O . TRP A 1 109 ? 2.817 -3.506 -18.346 1.00 98.31 109 TRP A O 1
ATOM 812 N N . THR A 1 110 ? 1.047 -3.391 -19.749 1.00 97.12 110 THR A N 1
ATOM 813 C CA . THR A 1 110 ? 0.100 -4.053 -18.853 1.00 97.12 110 THR A CA 1
ATOM 814 C C . THR A 1 110 ? -0.262 -5.451 -19.339 1.00 97.12 110 THR A C 1
ATOM 816 O O . THR A 1 110 ? -0.077 -5.769 -20.518 1.00 97.12 110 THR A O 1
ATOM 819 N N . ASP A 1 111 ? -0.766 -6.285 -18.430 1.00 97.50 111 ASP A N 1
ATOM 820 C CA . ASP A 1 111 ? -1.370 -7.593 -18.723 1.00 97.50 111 ASP A CA 1
ATOM 821 C C . ASP A 1 111 ? -0.454 -8.548 -19.512 1.00 97.50 111 ASP A C 1
ATOM 823 O O . ASP A 1 111 ? -0.885 -9.337 -20.361 1.00 97.50 111 ASP A O 1
ATOM 827 N N . LEU A 1 112 ? 0.853 -8.490 -19.254 1.00 98.44 112 LEU A N 1
ATOM 828 C CA . LEU A 1 112 ? 1.814 -9.346 -19.934 1.00 98.44 112 LEU A CA 1
ATOM 829 C C . LEU A 1 112 ? 1.923 -10.705 -19.237 1.00 98.44 112 LEU A C 1
ATOM 831 O O . LEU A 1 112 ? 1.969 -10.762 -18.010 1.00 98.44 112 LEU A O 1
ATOM 835 N N . PRO A 1 113 ? 2.123 -11.809 -19.984 1.00 98.50 113 PRO A N 1
ATOM 836 C CA . PRO A 1 113 ? 2.533 -13.071 -19.378 1.00 98.50 113 PRO A CA 1
ATOM 837 C C . PRO A 1 113 ? 3.782 -12.878 -18.510 1.00 98.50 113 PRO A C 1
ATOM 839 O O . PRO A 1 113 ? 4.755 -12.269 -18.967 1.00 98.50 113 PRO A O 1
ATOM 842 N N . ILE A 1 114 ? 3.795 -13.445 -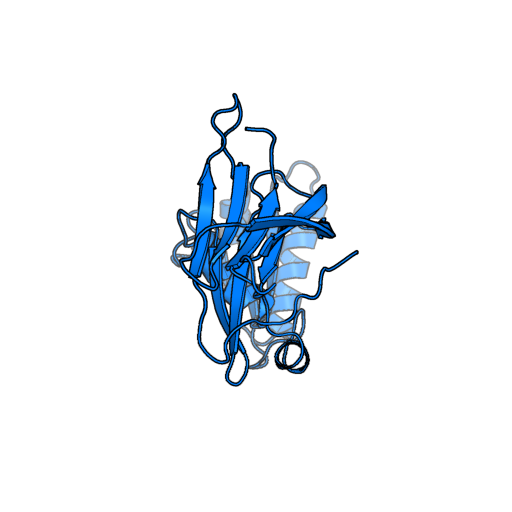17.299 1.00 97.56 114 ILE A N 1
ATOM 843 C CA . ILE A 1 114 ? 4.791 -13.133 -16.256 1.00 97.56 114 ILE A CA 1
ATOM 844 C C . ILE 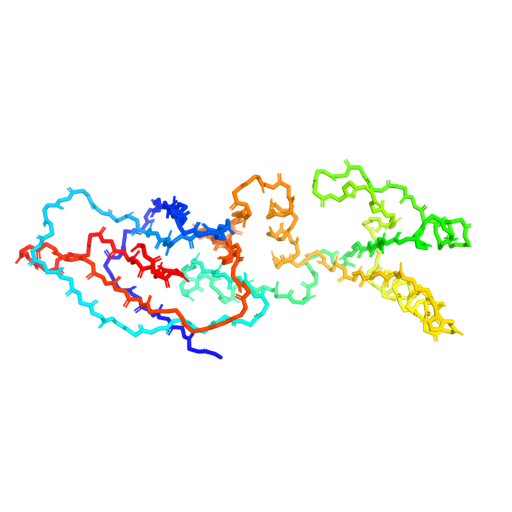A 1 114 ? 6.251 -13.186 -16.742 1.00 97.56 114 ILE A C 1
ATOM 846 O O . ILE A 1 114 ? 7.054 -12.303 -16.450 1.00 97.56 114 ILE A O 1
ATOM 850 N N . ARG A 1 115 ? 6.611 -14.188 -17.555 1.00 97.56 115 ARG A N 1
ATOM 851 C CA . ARG A 1 115 ? 7.977 -14.338 -18.092 1.00 97.56 115 ARG A CA 1
ATOM 852 C C . ARG A 1 115 ? 8.347 -13.229 -19.077 1.00 97.56 115 ARG A C 1
ATOM 854 O O . ARG A 1 115 ? 9.513 -12.850 -19.163 1.00 97.56 115 ARG A O 1
ATOM 861 N N . SER A 1 116 ? 7.373 -12.744 -19.842 1.00 98.38 116 SER A N 1
ATOM 862 C CA . SER A 1 116 ? 7.556 -11.637 -20.779 1.00 98.38 116 SER A CA 1
ATOM 863 C C . SER A 1 116 ? 7.698 -10.318 -20.030 1.00 98.38 116 SER A C 1
ATOM 865 O O . SER A 1 116 ? 8.590 -9.540 -20.360 1.00 98.38 116 SER A O 1
ATOM 867 N N . ALA A 1 117 ? 6.874 -10.098 -19.002 1.00 98.50 117 ALA A N 1
ATOM 868 C CA . ALA A 1 117 ? 6.987 -8.945 -18.116 1.00 98.50 117 ALA A CA 1
ATOM 869 C C . ALA A 1 117 ? 8.353 -8.905 -17.418 1.00 98.50 117 ALA A C 1
ATOM 871 O O . ALA A 1 117 ? 9.073 -7.921 -17.554 1.00 98.50 117 ALA A O 1
ATOM 872 N N . LEU A 1 118 ? 8.776 -10.005 -16.784 1.00 98.00 118 LEU A N 1
ATOM 873 C CA . LEU A 1 118 ? 10.075 -10.085 -16.108 1.00 98.00 118 LEU A CA 1
ATOM 874 C C . LEU A 1 118 ? 11.231 -9.762 -17.062 1.00 98.00 118 LEU A C 1
ATOM 876 O O . LEU A 1 118 ? 12.101 -8.959 -16.743 1.00 98.00 118 LEU A O 1
ATOM 880 N N . ARG A 1 119 ? 11.218 -10.336 -18.272 1.00 98.50 119 ARG A N 1
ATOM 881 C CA . ARG A 1 119 ? 12.239 -10.041 -19.285 1.00 98.50 119 ARG A CA 1
ATOM 882 C C . ARG A 1 119 ? 12.274 -8.556 -19.642 1.00 98.50 119 ARG A C 1
ATOM 884 O O . ARG A 1 119 ? 13.361 -8.003 -19.793 1.00 98.50 119 ARG A O 1
ATOM 891 N N . ARG A 1 120 ? 11.111 -7.920 -19.806 1.00 98.62 120 ARG A N 1
ATOM 892 C CA . ARG A 1 120 ? 11.030 -6.487 -20.116 1.00 98.62 120 ARG A CA 1
ATOM 893 C C . ARG A 1 120 ? 11.543 -5.636 -18.959 1.00 98.62 120 ARG A C 1
ATOM 895 O O . ARG A 1 120 ? 12.383 -4.784 -19.214 1.00 98.62 120 ARG A O 1
ATOM 902 N N . ALA A 1 121 ? 11.124 -5.915 -17.724 1.00 98.50 121 ALA A N 1
ATOM 903 C CA . ALA A 1 121 ? 11.624 -5.226 -16.534 1.00 98.50 121 ALA A CA 1
ATOM 904 C C . ALA A 1 121 ? 13.159 -5.300 -16.457 1.00 98.50 121 ALA A C 1
ATOM 906 O O . ALA A 1 121 ? 13.819 -4.266 -16.487 1.00 98.50 121 ALA A O 1
ATOM 907 N N . MET A 1 122 ? 13.730 -6.508 -16.541 1.00 98.44 122 MET A N 1
ATOM 908 C CA . MET A 1 122 ? 15.185 -6.712 -16.542 1.00 98.44 122 MET A CA 1
ATOM 909 C C . MET A 1 122 ? 15.899 -5.999 -17.700 1.00 98.44 122 MET A C 1
ATOM 911 O O . MET A 1 122 ? 17.029 -5.546 -17.549 1.00 98.44 122 MET A O 1
ATOM 915 N N . THR A 1 123 ? 15.267 -5.907 -18.875 1.00 98.38 123 THR A N 1
ATOM 916 C CA . THR A 1 123 ? 15.847 -5.203 -20.033 1.00 98.38 123 THR A CA 1
ATOM 917 C C . THR A 1 123 ? 15.933 -3.699 -19.773 1.00 98.38 123 THR A C 1
ATOM 919 O O . THR A 1 123 ? 16.964 -3.086 -20.044 1.00 98.38 123 THR A O 1
ATOM 922 N N . VAL A 1 124 ? 14.871 -3.111 -19.219 1.00 98.31 124 VAL A N 1
ATOM 923 C CA . VAL A 1 124 ? 14.828 -1.684 -18.873 1.00 98.31 124 VAL A CA 1
ATOM 924 C C . VAL A 1 124 ? 15.791 -1.372 -17.720 1.00 98.31 124 VAL A C 1
ATOM 926 O O . VAL A 1 124 ? 16.502 -0.370 -17.773 1.00 98.31 124 VAL A O 1
ATOM 929 N N . GLU A 1 125 ? 15.883 -2.246 -16.715 1.00 98.06 125 GLU A N 1
ATOM 930 C CA . GLU A 1 125 ? 16.852 -2.125 -15.617 1.00 98.06 125 GLU A CA 1
ATOM 931 C C . GLU A 1 125 ? 18.296 -2.202 -16.115 1.00 98.06 125 GLU A C 1
ATOM 933 O O . GLU A 1 125 ? 19.093 -1.317 -15.815 1.00 98.06 125 GLU A O 1
ATOM 938 N N . ALA A 1 126 ? 18.628 -3.192 -16.948 1.00 97.94 126 ALA A N 1
ATOM 939 C CA . ALA A 1 126 ? 19.964 -3.310 -17.530 1.00 97.94 126 ALA A CA 1
ATOM 940 C C . ALA A 1 126 ? 20.325 -2.087 -18.385 1.00 97.94 126 ALA A C 1
ATOM 942 O O . ALA A 1 126 ? 21.469 -1.633 -18.379 1.00 97.94 126 ALA A O 1
ATOM 943 N N . TRP A 1 127 ? 19.350 -1.522 -19.102 1.00 97.81 127 TRP A N 1
ATOM 944 C CA . TRP A 1 127 ? 19.538 -0.273 -19.830 1.00 97.81 127 TRP A CA 1
ATOM 945 C C . TRP A 1 127 ? 19.801 0.903 -18.890 1.00 97.81 127 TRP A C 1
ATOM 947 O O . TRP A 1 127 ? 20.730 1.665 -19.141 1.00 97.81 127 TRP A O 1
ATOM 957 N N . ARG A 1 128 ? 19.053 1.054 -17.792 1.00 96.88 128 ARG A N 1
ATOM 958 C CA . ARG A 1 128 ? 19.346 2.071 -16.767 1.00 96.88 128 ARG A CA 1
ATOM 959 C C . ARG A 1 128 ? 20.768 1.899 -16.226 1.00 96.88 128 ARG A C 1
ATOM 961 O O . ARG A 1 128 ? 21.523 2.864 -16.194 1.00 96.88 128 ARG A O 1
ATOM 968 N N . ASP A 1 129 ? 21.139 0.680 -15.854 1.00 96.62 129 ASP A N 1
ATOM 969 C CA . ASP A 1 129 ? 22.398 0.386 -15.161 1.00 96.62 129 ASP A CA 1
ATOM 970 C C . ASP A 1 129 ? 23.634 0.513 -16.063 1.00 96.62 129 ASP A C 1
ATOM 972 O O . ASP A 1 129 ? 24.738 0.762 -15.576 1.00 96.62 129 ASP A O 1
ATOM 976 N N . ALA A 1 130 ? 23.459 0.409 -17.384 1.00 97.25 130 ALA A N 1
ATOM 977 C CA . ALA A 1 130 ? 24.523 0.641 -18.357 1.00 97.25 130 ALA A CA 1
ATOM 978 C C . ALA A 1 130 ? 25.027 2.100 -18.381 1.00 97.25 130 ALA A C 1
ATOM 980 O O . ALA A 1 130 ? 26.129 2.352 -18.867 1.00 97.25 130 ALA A O 1
ATOM 981 N N . GLU A 1 131 ? 24.251 3.057 -17.861 1.00 95.38 131 GLU A N 1
ATOM 982 C CA . GLU A 1 131 ? 24.609 4.476 -17.809 1.00 95.38 131 GLU A CA 1
ATOM 983 C C . GLU A 1 131 ? 24.227 5.066 -16.437 1.00 95.38 131 GLU A C 1
ATOM 985 O O . GLU A 1 131 ? 23.083 5.483 -16.245 1.00 95.38 131 GLU A O 1
ATOM 990 N N . PRO A 1 132 ? 25.176 5.194 -15.486 1.00 89.38 132 PRO A N 1
ATOM 991 C CA . PRO A 1 132 ? 24.895 5.636 -14.110 1.00 89.38 132 PRO A CA 1
ATOM 992 C C . PRO A 1 132 ? 24.221 7.014 -13.977 1.00 89.38 132 PRO A C 1
ATOM 994 O O . PRO A 1 132 ? 23.702 7.368 -12.915 1.00 89.38 132 PRO A O 1
ATOM 997 N N . GLY A 1 133 ? 24.253 7.825 -15.039 1.00 94.38 133 GLY A N 1
ATOM 998 C CA . GLY A 1 133 ? 23.567 9.112 -15.103 1.00 94.38 133 GLY A CA 1
ATOM 999 C C . GLY A 1 133 ? 22.045 9.003 -15.232 1.00 94.38 133 GLY A C 1
ATOM 1000 O O . GLY A 1 133 ? 21.356 9.937 -14.819 1.00 94.38 133 GLY A O 1
ATOM 1001 N N . ARG A 1 134 ? 21.523 7.880 -15.748 1.00 96.00 134 ARG A N 1
ATOM 1002 C CA . ARG A 1 134 ? 20.089 7.699 -16.010 1.00 96.00 134 ARG A CA 1
ATOM 1003 C C . ARG A 1 134 ? 19.289 7.702 -14.712 1.00 96.00 134 ARG A C 1
ATOM 1005 O O . ARG A 1 134 ? 19.579 6.968 -13.768 1.00 96.00 134 ARG A O 1
ATOM 1012 N N . LYS A 1 135 ? 18.253 8.534 -14.669 1.00 96.94 135 LYS A N 1
ATOM 1013 C CA . LYS A 1 135 ? 17.296 8.667 -13.569 1.00 96.94 135 LYS A CA 1
ATOM 1014 C C . LYS A 1 135 ? 15.996 7.989 -13.976 1.00 96.94 135 LYS A C 1
ATOM 1016 O O . LYS A 1 135 ? 15.080 8.622 -14.502 1.00 96.94 135 LYS A O 1
ATOM 1021 N N . LEU A 1 136 ? 15.954 6.683 -13.726 1.00 97.19 136 LEU A N 1
ATOM 1022 C CA . LEU A 1 136 ? 14.827 5.815 -14.031 1.00 97.19 136 LEU A CA 1
ATOM 1023 C C . LEU A 1 136 ? 14.555 4.865 -12.860 1.00 97.19 136 LEU A C 1
ATOM 1025 O O . LEU A 1 136 ? 15.472 4.210 -12.365 1.00 97.19 136 LEU A O 1
ATOM 1029 N N . ALA A 1 137 ? 13.298 4.763 -12.456 1.00 97.12 137 ALA A N 1
ATOM 1030 C CA . ALA A 1 137 ? 12.794 3.700 -11.599 1.00 97.12 137 ALA A CA 1
ATOM 1031 C C . ALA A 1 137 ? 11.984 2.712 -12.445 1.00 97.12 137 ALA A C 1
ATOM 1033 O O . ALA A 1 137 ? 11.377 3.106 -13.443 1.00 97.12 137 ALA A O 1
ATOM 1034 N N . VAL A 1 138 ? 12.012 1.436 -12.065 1.00 97.81 138 VAL A N 1
ATOM 1035 C CA . VAL A 1 138 ? 11.328 0.342 -12.759 1.00 97.81 138 VAL A CA 1
ATOM 1036 C C . VAL A 1 138 ? 10.661 -0.528 -11.704 1.00 97.81 138 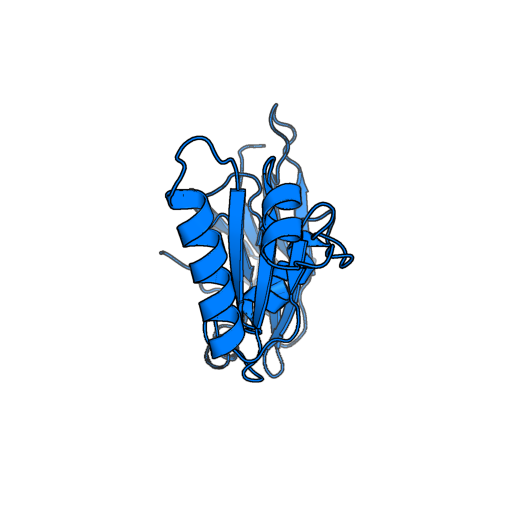VAL A C 1
ATOM 1038 O O . VAL A 1 138 ? 11.316 -0.928 -10.748 1.00 97.81 138 VAL A O 1
ATOM 1041 N N . ASP A 1 139 ? 9.386 -0.833 -11.907 1.00 97.12 139 ASP A N 1
ATOM 1042 C CA . ASP A 1 139 ? 8.625 -1.796 -11.126 1.00 97.12 139 ASP A CA 1
ATOM 1043 C C . ASP A 1 139 ? 8.226 -2.978 -12.007 1.00 97.12 139 ASP A C 1
ATOM 1045 O O . ASP A 1 139 ? 7.628 -2.812 -13.076 1.00 97.12 139 ASP A O 1
ATOM 1049 N N . PHE A 1 140 ? 8.461 -4.181 -11.494 1.00 97.88 140 PHE A N 1
ATOM 1050 C CA . PHE A 1 140 ? 7.796 -5.395 -11.947 1.00 97.88 140 PHE A CA 1
ATOM 1051 C C . PHE A 1 140 ? 6.596 -5.669 -11.033 1.00 97.88 140 PHE A C 1
ATOM 1053 O O . PHE A 1 140 ? 6.757 -5.828 -9.823 1.00 97.88 140 PHE A O 1
ATOM 1060 N N . ARG A 1 141 ? 5.392 -5.702 -11.610 1.00 97.50 141 ARG A N 1
ATOM 1061 C CA . ARG A 1 141 ? 4.121 -5.678 -10.876 1.00 97.50 141 ARG A CA 1
ATOM 1062 C C . ARG A 1 141 ? 3.284 -6.922 -11.204 1.00 97.50 141 ARG A C 1
ATOM 1064 O O . ARG A 1 141 ? 2.351 -6.829 -12.002 1.00 97.50 141 ARG A O 1
ATOM 1071 N N . PRO A 1 142 ? 3.613 -8.111 -10.663 1.00 98.19 142 PRO A N 1
ATOM 1072 C CA . PRO A 1 142 ? 2.772 -9.298 -10.822 1.00 98.19 142 PRO A CA 1
ATOM 1073 C C . PRO A 1 142 ? 1.364 -9.013 -10.318 1.00 98.19 142 PRO A C 1
ATOM 1075 O O . PRO A 1 142 ? 1.215 -8.293 -9.339 1.00 98.19 142 PRO A O 1
ATOM 1078 N N . HIS A 1 143 ? 0.334 -9.588 -10.940 1.00 97.88 143 HIS A N 1
ATOM 1079 C CA . HIS A 1 143 ? -1.060 -9.432 -10.504 1.00 97.88 143 HIS A CA 1
ATOM 1080 C C . HIS A 1 143 ? -1.347 -10.239 -9.225 1.00 97.88 143 HIS A C 1
ATOM 1082 O O . HIS A 1 143 ? -2.197 -11.128 -9.189 1.00 97.88 143 HIS A O 1
ATOM 1088 N N . SER A 1 144 ? -0.575 -9.969 -8.179 1.00 97.88 144 SER A N 1
ATOM 1089 C CA . SER A 1 144 ? -0.703 -10.508 -6.835 1.00 97.88 144 SER A CA 1
ATOM 1090 C C . SER A 1 144 ? -1.622 -9.614 -5.997 1.00 97.88 144 SER A C 1
ATOM 1092 O O . SER A 1 144 ? -1.893 -8.464 -6.362 1.00 97.88 144 SER A O 1
ATOM 1094 N N . HIS A 1 145 ? -2.069 -10.097 -4.836 1.00 97.38 145 HIS A N 1
ATOM 1095 C CA . HIS A 1 145 ? -2.890 -9.290 -3.926 1.00 97.38 145 HIS A CA 1
ATOM 1096 C C . HIS A 1 145 ? -2.170 -7.998 -3.502 1.00 97.38 145 HIS A C 1
ATOM 1098 O O . HIS A 1 145 ? -2.782 -6.933 -3.412 1.00 97.38 145 HIS A O 1
ATOM 1104 N N . HIS A 1 146 ? -0.847 -8.073 -3.320 1.00 95.75 146 HIS A N 1
ATOM 1105 C CA . HIS A 1 146 ? -0.020 -6.911 -3.012 1.00 95.75 146 HIS A CA 1
ATOM 1106 C C . HIS A 1 146 ? -0.118 -5.830 -4.092 1.00 95.75 146 HIS A C 1
ATOM 1108 O O . HIS A 1 146 ? -0.416 -4.677 -3.799 1.00 95.75 146 HIS A O 1
ATOM 1114 N N . TRP A 1 147 ? 0.105 -6.170 -5.357 1.00 96.25 147 TRP A N 1
ATOM 1115 C CA . TRP A 1 147 ? 0.086 -5.157 -6.413 1.00 96.25 147 TRP A CA 1
ATOM 1116 C C . TRP A 1 147 ? -1.320 -4.673 -6.751 1.00 96.25 147 TRP A C 1
ATOM 1118 O O . TRP A 1 147 ? -1.480 -3.506 -7.115 1.00 96.25 147 TRP A O 1
ATOM 1128 N N . GLN A 1 148 ? -2.336 -5.515 -6.553 1.00 95.94 148 GLN A N 1
ATOM 1129 C CA . GLN A 1 148 ? -3.734 -5.104 -6.644 1.00 95.94 148 GLN A CA 1
ATOM 1130 C C . GLN A 1 148 ? -4.079 -4.042 -5.594 1.00 95.94 148 GLN A C 1
ATOM 1132 O O . GLN A 1 148 ? -4.636 -3.004 -5.957 1.00 95.94 148 GLN A O 1
ATOM 1137 N N . VAL A 1 149 ? -3.699 -4.236 -4.322 1.00 96.44 149 VAL A N 1
ATOM 1138 C CA . VAL A 1 149 ? -3.939 -3.207 -3.295 1.00 96.44 149 VAL A CA 1
ATOM 1139 C C . VAL A 1 149 ? -3.104 -1.962 -3.538 1.00 96.44 149 VAL A C 1
ATOM 1141 O O . VAL A 1 149 ? -3.608 -0.849 -3.420 1.00 96.44 149 VAL A O 1
ATOM 1144 N N . MET A 1 150 ? -1.851 -2.126 -3.968 1.00 95.31 150 MET A N 1
ATOM 1145 C CA . MET A 1 150 ? -0.979 -0.988 -4.243 1.00 95.31 150 MET A CA 1
ATOM 1146 C C . MET A 1 150 ? -1.457 -0.146 -5.422 1.00 95.31 150 MET A C 1
ATOM 1148 O O . MET A 1 150 ? -1.208 1.056 -5.439 1.00 95.31 150 MET A O 1
ATOM 1152 N N . ARG A 1 151 ? -2.163 -0.738 -6.393 1.00 94.88 151 ARG A N 1
ATOM 1153 C CA . ARG A 1 151 ? -2.837 0.023 -7.450 1.00 94.88 151 ARG A CA 1
ATOM 1154 C C . ARG A 1 151 ? -3.879 0.976 -6.865 1.00 94.88 151 ARG A C 1
ATOM 1156 O O . ARG A 1 151 ? -3.926 2.125 -7.281 1.00 94.88 151 ARG A O 1
ATOM 1163 N N . GLN A 1 152 ? -4.674 0.524 -5.895 1.00 96.12 152 GLN A N 1
ATOM 1164 C CA . GLN A 1 152 ? -5.651 1.386 -5.224 1.00 96.12 152 GLN A CA 1
ATOM 1165 C C . GLN A 1 152 ? -4.977 2.446 -4.355 1.00 96.12 152 GLN A C 1
ATOM 1167 O O . GLN A 1 152 ? -5.360 3.605 -4.430 1.00 96.12 152 GLN A O 1
ATOM 1172 N N . VAL A 1 153 ? -3.933 2.068 -3.607 1.00 95.44 153 VAL A N 1
ATOM 1173 C CA . VAL A 1 153 ? -3.138 3.002 -2.793 1.00 95.44 153 VAL A CA 1
ATOM 1174 C C . VAL A 1 153 ? -2.588 4.144 -3.647 1.00 95.44 153 VAL A C 1
ATOM 1176 O O . VAL A 1 153 ? -2.758 5.300 -3.282 1.00 95.44 153 VAL A O 1
ATOM 1179 N N . ARG A 1 154 ? -1.975 3.842 -4.804 1.00 93.38 154 ARG A N 1
ATOM 1180 C CA . ARG A 1 154 ? -1.460 4.871 -5.727 1.00 93.38 154 ARG A CA 1
ATOM 1181 C C . ARG A 1 154 ? -2.562 5.766 -6.292 1.00 93.38 154 ARG A C 1
ATOM 1183 O O . ARG A 1 154 ? -2.312 6.930 -6.573 1.00 93.38 154 ARG A O 1
ATOM 1190 N N . ALA A 1 155 ? -3.755 5.213 -6.481 1.00 93.50 155 ALA A N 1
ATOM 1191 C CA . ALA A 1 155 ? -4.899 5.913 -7.046 1.00 93.50 155 ALA A CA 1
ATOM 1192 C C . ALA A 1 155 ? -5.702 6.729 -6.014 1.00 93.50 155 ALA A C 1
ATOM 1194 O O . ALA A 1 155 ? -6.692 7.358 -6.387 1.00 93.50 155 ALA A O 1
ATOM 1195 N N . SER A 1 156 ? -5.334 6.674 -4.732 1.00 93.69 156 SER A N 1
ATOM 1196 C CA . SER A 1 156 ? -6.127 7.199 -3.623 1.00 93.69 156 SER A CA 1
ATOM 1197 C C . SER A 1 156 ? -5.476 8.416 -2.969 1.00 93.69 156 SER A C 1
ATOM 1199 O O . SER A 1 156 ? -4.312 8.368 -2.578 1.00 93.69 156 SER A O 1
ATOM 1201 N N . ASP A 1 157 ? -6.266 9.469 -2.738 1.00 90.19 157 ASP A N 1
ATOM 1202 C CA . ASP A 1 157 ? -5.846 10.660 -1.980 1.00 90.19 157 ASP A CA 1
ATOM 1203 C C . ASP A 1 157 ? -5.524 10.341 -0.507 1.00 90.19 157 ASP A C 1
ATOM 1205 O O . ASP A 1 157 ? -4.808 11.084 0.167 1.00 90.19 157 ASP A O 1
ATOM 1209 N N . THR A 1 158 ? -6.063 9.236 0.019 1.00 91.62 158 THR A N 1
ATOM 1210 C CA . THR A 1 158 ? -5.821 8.780 1.394 1.00 91.62 158 THR A CA 1
ATOM 1211 C C . THR A 1 158 ? -4.669 7.787 1.493 1.00 91.62 158 THR A C 1
ATOM 1213 O O . THR A 1 158 ? -4.463 7.214 2.559 1.00 91.62 158 THR A O 1
ATOM 1216 N N . GLU A 1 159 ? -3.941 7.549 0.397 1.00 93.31 159 GLU A N 1
ATOM 1217 C CA . GLU A 1 159 ? -2.827 6.598 0.343 1.00 93.31 159 GLU A CA 1
ATOM 1218 C C . GLU A 1 159 ? -3.215 5.204 0.874 1.00 93.31 159 GLU A C 1
ATOM 1220 O O . GLU A 1 159 ? -2.430 4.515 1.532 1.00 93.31 159 GLU A O 1
ATOM 1225 N N . SER A 1 160 ? -4.458 4.791 0.616 1.00 95.69 160 SER A N 1
ATOM 1226 C CA . SER A 1 160 ? -5.027 3.543 1.120 1.00 95.69 160 SER A CA 1
ATOM 1227 C C . SER A 1 160 ? -5.784 2.773 0.043 1.00 95.69 160 SER A C 1
ATOM 1229 O O . SER A 1 160 ? -6.232 3.330 -0.959 1.00 95.69 160 SER A O 1
ATOM 1231 N N . GLY A 1 161 ? -5.899 1.464 0.243 1.00 96.25 161 GLY A N 1
ATOM 1232 C CA . GLY A 1 161 ? -6.590 0.550 -0.656 1.00 96.25 161 GLY A CA 1
ATOM 1233 C C . GLY A 1 161 ? -7.176 -0.630 0.103 1.00 96.25 161 GLY A 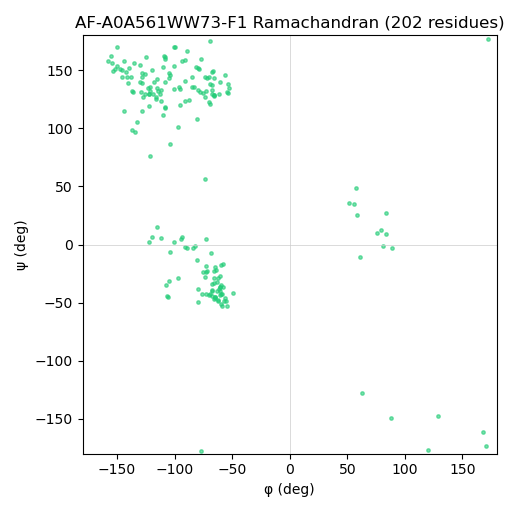C 1
ATOM 1234 O O . GLY A 1 161 ? -6.665 -1.021 1.153 1.00 96.25 161 GLY A O 1
ATOM 1235 N N . THR A 1 162 ? -8.241 -1.213 -0.441 1.00 96.12 162 THR A N 1
ATOM 1236 C CA . THR A 1 162 ? -8.905 -2.386 0.140 1.00 96.12 162 THR A CA 1
ATOM 1237 C C . THR A 1 162 ? -9.073 -3.482 -0.897 1.00 96.12 162 THR A C 1
ATOM 1239 O O . THR A 1 162 ? -9.316 -3.204 -2.069 1.00 96.12 162 THR A O 1
ATOM 1242 N N . LEU A 1 163 ? -8.960 -4.745 -0.502 1.00 95.25 163 LEU A N 1
ATOM 1243 C CA . LEU A 1 163 ? -9.372 -5.841 -1.378 1.00 95.25 163 LEU A CA 1
ATOM 1244 C C . LEU A 1 163 ? -10.085 -6.944 -0.600 1.00 95.25 163 LEU A C 1
ATOM 1246 O O . LEU A 1 163 ? -9.788 -7.153 0.581 1.00 95.25 163 LEU A O 1
ATOM 1250 N N . PRO A 1 164 ? -10.992 -7.676 -1.265 1.00 94.69 164 PRO A N 1
ATOM 1251 C CA . PRO A 1 164 ? -11.527 -8.908 -0.716 1.00 94.69 164 PRO A CA 1
ATOM 1252 C C . PRO A 1 164 ? -10.436 -9.981 -0.650 1.00 94.69 164 PRO A C 1
ATOM 1254 O O . PRO A 1 164 ? -9.682 -10.170 -1.604 1.00 94.69 164 PRO A O 1
ATOM 1257 N N . LEU A 1 165 ? -10.386 -10.713 0.459 1.00 94.12 165 LEU A N 1
ATOM 1258 C CA . LEU A 1 165 ? -9.514 -11.862 0.663 1.00 94.12 165 LEU A CA 1
ATOM 1259 C C . LEU A 1 165 ? -10.346 -12.991 1.283 1.00 94.12 165 LEU A C 1
ATOM 1261 O O . LEU A 1 165 ? -10.604 -13.001 2.484 1.00 94.12 165 LEU A O 1
ATOM 1265 N N . GLY A 1 166 ? -10.826 -13.909 0.441 1.00 91.81 166 GLY A N 1
ATOM 1266 C CA . GLY A 1 166 ? -11.872 -14.853 0.843 1.00 91.81 166 GLY A CA 1
ATOM 1267 C C . GLY A 1 166 ? -13.164 -14.112 1.196 1.00 91.81 166 GLY A C 1
ATOM 1268 O O . GLY A 1 166 ? -13.625 -13.280 0.413 1.00 91.81 166 GLY A O 1
ATOM 1269 N N . ASP A 1 167 ? -13.705 -14.389 2.382 1.00 90.81 167 ASP A N 1
ATOM 1270 C CA . ASP A 1 167 ? -14.898 -13.720 2.918 1.00 90.81 167 ASP A CA 1
ATOM 1271 C C . ASP A 1 167 ? -14.567 -12.444 3.725 1.00 90.81 167 ASP A C 1
ATOM 1273 O O . ASP A 1 167 ? -15.471 -11.737 4.171 1.00 90.81 167 ASP A O 1
ATOM 1277 N N . ALA A 1 168 ? -13.278 -12.121 3.895 1.00 92.56 168 ALA A N 1
ATOM 1278 C CA . ALA A 1 168 ? -12.808 -10.941 4.616 1.00 92.56 168 ALA A CA 1
ATOM 1279 C C . ALA A 1 168 ? -12.407 -9.798 3.668 1.00 92.56 168 ALA A C 1
ATOM 1281 O O . ALA A 1 168 ? -12.274 -9.968 2.454 1.00 92.56 168 ALA A O 1
ATOM 1282 N N . GLN A 1 169 ? -12.159 -8.618 4.240 1.00 93.00 169 GLN A N 1
ATOM 1283 C CA . GLN A 1 169 ? -11.479 -7.519 3.554 1.00 93.00 169 GLN A CA 1
ATOM 1284 C C . GLN A 1 169 ? -10.175 -7.180 4.264 1.00 93.00 169 GLN A C 1
ATOM 1286 O O . GLN A 1 169 ? -10.120 -7.139 5.491 1.00 93.00 169 GLN A O 1
ATOM 1291 N N . ILE A 1 170 ? -9.140 -6.896 3.479 1.00 95.06 170 ILE A N 1
ATOM 1292 C CA . ILE A 1 170 ? -7.894 -6.317 3.976 1.00 95.06 170 ILE A CA 1
ATOM 1293 C C . ILE A 1 170 ? -7.836 -4.838 3.605 1.00 95.06 170 ILE A C 1
ATOM 1295 O O . ILE A 1 170 ? -8.251 -4.447 2.511 1.00 95.06 170 ILE A O 1
ATOM 1299 N N . LEU A 1 171 ? -7.291 -4.022 4.501 1.00 96.44 171 LEU A N 1
ATOM 1300 C CA . LEU A 1 171 ? -6.946 -2.632 4.231 1.00 96.44 171 LEU A CA 1
ATOM 1301 C C . LEU A 1 171 ? -5.430 -2.470 4.275 1.00 96.44 171 LEU A C 1
ATOM 1303 O O . LEU A 1 171 ? -4.791 -2.879 5.242 1.00 96.44 171 LEU A O 1
ATOM 1307 N N . TYR A 1 172 ? -4.870 -1.848 3.240 1.00 95.94 172 TYR A N 1
ATOM 1308 C CA . TYR A 1 172 ? -3.513 -1.312 3.248 1.00 95.94 172 TYR A CA 1
ATOM 1309 C C . TYR A 1 172 ? -3.568 0.207 3.295 1.00 95.94 172 TYR A C 1
ATOM 1311 O O . TYR A 1 172 ? -4.364 0.819 2.584 1.00 95.94 172 TYR A O 1
ATOM 1319 N N . ALA A 1 173 ? -2.681 0.808 4.077 1.00 95.88 173 ALA A N 1
ATOM 1320 C CA . ALA A 1 173 ? -2.472 2.248 4.077 1.00 95.88 173 ALA A CA 1
ATOM 1321 C C . ALA A 1 173 ? -0.987 2.577 4.229 1.00 95.88 173 ALA A C 1
ATOM 1323 O O . ALA A 1 173 ? -0.251 1.871 4.927 1.00 95.88 173 ALA A O 1
ATOM 1324 N N . MET A 1 174 ? -0.543 3.639 3.562 1.00 94.88 174 MET A N 1
ATOM 1325 C CA . MET A 1 174 ? 0.800 4.177 3.752 1.00 94.88 174 MET A CA 1
ATOM 1326 C C . MET A 1 174 ? 0.903 4.834 5.128 1.00 94.88 174 MET A C 1
ATOM 1328 O O . MET A 1 174 ? -0.039 5.467 5.594 1.00 94.88 174 MET A O 1
ATOM 1332 N N . THR A 1 175 ? 2.059 4.724 5.776 1.00 93.12 175 THR A N 1
ATOM 1333 C CA . THR A 1 175 ? 2.312 5.432 7.042 1.00 93.12 175 THR A CA 1
ATOM 1334 C C . THR A 1 175 ? 2.511 6.932 6.837 1.00 93.12 175 THR A C 1
ATOM 1336 O O . THR A 1 175 ? 2.441 7.677 7.804 1.00 93.12 175 THR A O 1
ATOM 1339 N N . SER A 1 176 ? 2.821 7.368 5.611 1.00 90.38 176 SER A N 1
ATOM 1340 C CA . SER A 1 176 ? 3.339 8.701 5.245 1.00 90.38 176 SER A CA 1
ATOM 1341 C C . SER A 1 176 ? 4.695 9.073 5.884 1.00 90.38 176 SER A C 1
ATOM 1343 O O . SER A 1 176 ? 5.334 10.022 5.442 1.00 90.38 176 SER A O 1
ATOM 1345 N N . TRP A 1 177 ? 5.189 8.296 6.857 1.00 90.12 177 TRP A N 1
ATOM 1346 C CA . TRP A 1 177 ? 6.472 8.508 7.551 1.00 90.12 177 TRP A CA 1
ATOM 1347 C C . TRP A 1 177 ? 7.588 7.562 7.111 1.00 90.12 177 TRP A C 1
ATOM 1349 O O . TRP A 1 177 ? 8.732 7.720 7.531 1.00 90.12 177 TRP A O 1
ATOM 1359 N N . GLY A 1 178 ? 7.272 6.574 6.274 1.00 91.19 178 GLY A N 1
ATOM 1360 C CA . GLY A 1 178 ? 8.219 5.533 5.902 1.00 91.19 178 GLY A CA 1
ATOM 1361 C C . GLY A 1 178 ? 8.205 4.350 6.871 1.00 91.19 178 GLY A C 1
ATOM 1362 O O . GLY A 1 178 ? 7.171 3.994 7.446 1.00 91.19 178 GLY A O 1
ATOM 1363 N N . ASP A 1 179 ? 9.369 3.729 7.008 1.00 94.12 179 ASP A N 1
ATOM 1364 C CA . ASP A 1 179 ? 9.595 2.543 7.833 1.00 94.12 179 ASP A CA 1
ATOM 1365 C C . ASP A 1 179 ? 9.747 2.908 9.311 1.00 94.12 179 ASP A C 1
ATOM 1367 O O . ASP A 1 179 ? 10.198 4.002 9.656 1.00 94.12 179 ASP A O 1
ATOM 1371 N N . GLY A 1 180 ? 9.398 1.987 10.207 1.00 94.19 180 GLY A N 1
ATOM 1372 C CA . GLY A 1 180 ? 9.450 2.276 11.635 1.00 94.19 180 GLY A CA 1
ATOM 1373 C C . GLY A 1 180 ? 8.817 1.221 12.526 1.00 94.19 180 GLY A C 1
ATOM 1374 O O . GLY A 1 180 ? 8.430 0.139 12.090 1.00 94.19 180 GLY A O 1
ATOM 1375 N N . ILE A 1 181 ? 8.734 1.550 13.813 1.00 95.44 181 ILE A N 1
ATOM 1376 C CA . ILE A 1 181 ? 8.022 0.766 14.821 1.00 95.44 181 ILE A CA 1
ATOM 1377 C C .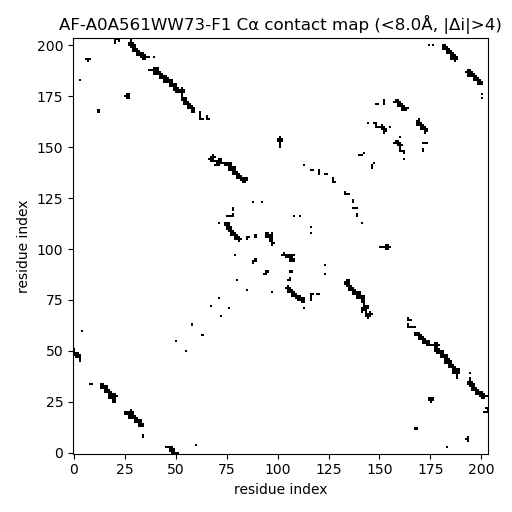 ILE A 1 181 ? 6.987 1.691 15.446 1.00 95.44 181 ILE A C 1
ATOM 1379 O O . ILE A 1 181 ? 7.350 2.705 16.037 1.00 95.44 181 ILE A O 1
ATOM 1383 N N . PHE A 1 182 ? 5.716 1.328 15.320 1.00 95.94 182 PHE A N 1
ATOM 1384 C CA . PHE A 1 182 ? 4.596 2.169 15.724 1.00 95.94 182 PHE A CA 1
ATOM 1385 C C . PHE A 1 182 ? 3.821 1.504 16.864 1.00 95.94 182 PHE A C 1
ATOM 1387 O O . PHE A 1 182 ? 3.436 0.336 16.725 1.00 95.94 182 PHE A O 1
ATOM 1394 N N . PRO A 1 183 ? 3.623 2.185 18.007 1.00 97.06 183 PRO A N 1
ATOM 1395 C CA . PRO A 1 183 ? 2.921 1.609 19.145 1.00 97.06 183 PRO A CA 1
ATOM 1396 C C . PRO A 1 183 ? 1.444 1.385 18.823 1.00 97.06 183 PRO A C 1
ATOM 1398 O O . PRO A 1 183 ? 0.832 2.131 18.053 1.00 97.06 183 PRO A O 1
ATOM 140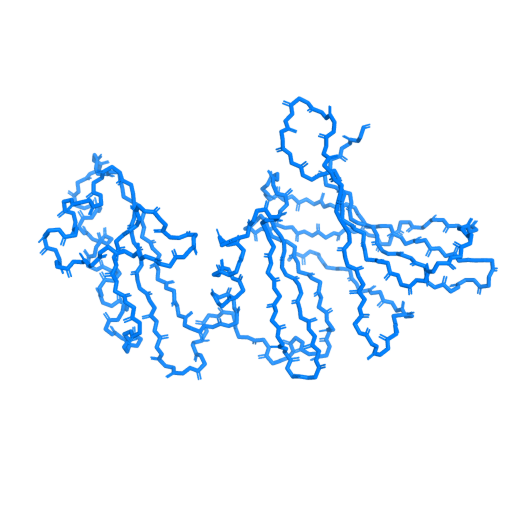1 N N . VAL A 1 184 ? 0.881 0.349 19.443 1.00 98.00 184 VAL A N 1
ATOM 1402 C CA . VAL A 1 184 ? -0.524 -0.019 19.305 1.00 98.00 184 VAL A CA 1
ATOM 1403 C C . VAL A 1 184 ? -1.203 -0.023 20.663 1.00 98.00 184 VAL A C 1
ATOM 1405 O O . VAL A 1 184 ? -0.739 -0.660 21.611 1.00 98.00 184 VAL A O 1
ATOM 1408 N N . GLN A 1 185 ? -2.338 0.661 20.721 1.00 98.12 185 GLN A N 1
ATOM 1409 C CA . GLN A 1 185 ? -3.198 0.767 21.890 1.00 98.12 185 GLN A CA 1
ATOM 1410 C C . GLN A 1 185 ? -4.581 0.207 21.583 1.00 98.12 185 GLN A C 1
ATOM 1412 O O . GLN A 1 185 ? -5.046 0.275 20.445 1.00 98.12 185 GLN A O 1
ATOM 1417 N N . VAL A 1 186 ? -5.253 -0.325 22.600 1.00 98.12 186 VAL A N 1
ATOM 1418 C CA . VAL A 1 186 ? -6.665 -0.710 22.508 1.00 98.12 186 VAL A CA 1
ATOM 1419 C C . VAL A 1 186 ? -7.490 0.025 23.547 1.00 98.12 186 VAL A C 1
ATOM 1421 O O . VAL A 1 186 ? -7.107 0.093 24.716 1.00 98.12 186 VAL A O 1
ATOM 1424 N N . ASP A 1 187 ? -8.640 0.529 23.115 1.00 98.19 187 ASP A N 1
ATOM 1425 C CA . ASP A 1 187 ? -9.642 1.138 23.980 1.00 98.19 187 ASP A CA 1
ATOM 1426 C C . ASP A 1 187 ? -10.689 0.082 24.353 1.00 98.19 187 ASP A C 1
ATOM 1428 O O . ASP A 1 187 ? -11.165 -0.663 23.489 1.00 98.19 187 ASP A O 1
ATOM 1432 N N . ARG A 1 188 ? -11.046 0.005 25.638 1.00 97.81 188 ARG A N 1
ATOM 1433 C CA . ARG A 1 188 ? -12.045 -0.933 26.173 1.00 97.81 188 ARG A CA 1
ATOM 1434 C C . ARG A 1 188 ? -13.097 -0.218 27.017 1.00 97.81 188 ARG A C 1
ATOM 1436 O O . ARG A 1 188 ? -12.791 0.772 27.690 1.00 97.81 188 ARG A O 1
ATOM 1443 N N . ASP A 1 189 ? -14.325 -0.729 26.995 1.00 97.69 189 ASP A N 1
ATOM 1444 C CA . ASP A 1 189 ? -15.397 -0.264 27.884 1.00 97.69 189 ASP A CA 1
ATOM 1445 C C . ASP A 1 189 ? -15.252 -0.821 29.312 1.00 97.69 189 ASP A C 1
ATOM 1447 O O . ASP A 1 189 ? -14.281 -1.504 29.650 1.00 97.69 189 ASP A O 1
ATOM 1451 N N . ALA A 1 190 ? -16.215 -0.488 30.177 1.00 97.38 190 ALA A N 1
ATOM 1452 C CA . ALA A 1 190 ? -16.225 -0.904 31.579 1.00 97.38 190 ALA A CA 1
ATOM 1453 C C . ALA A 1 190 ? -16.377 -2.426 31.766 1.00 97.38 190 ALA A C 1
ATOM 1455 O O . ALA A 1 190 ? -15.966 -2.946 32.803 1.00 97.38 190 ALA A O 1
ATOM 1456 N N . ASP A 1 191 ? -16.925 -3.124 30.767 1.00 96.38 191 ASP A N 1
ATOM 1457 C CA . ASP A 1 191 ? -17.081 -4.581 30.745 1.00 96.38 191 ASP A CA 1
ATOM 1458 C C . ASP A 1 191 ? -15.868 -5.279 30.092 1.00 96.38 191 ASP A C 1
ATOM 1460 O O . ASP A 1 191 ? -15.789 -6.508 30.048 1.00 96.38 191 ASP A O 1
ATOM 1464 N N . GLY A 1 192 ? -14.889 -4.502 29.613 1.00 95.12 192 GLY A N 1
ATOM 1465 C CA . GLY A 1 192 ? -13.666 -4.984 28.982 1.00 95.12 192 GLY A CA 1
ATOM 1466 C C . GLY A 1 192 ? -13.807 -5.311 27.494 1.00 95.12 192 GLY A C 1
ATOM 1467 O O . GLY A 1 192 ? -12.874 -5.879 26.917 1.00 95.12 192 GLY A O 1
ATOM 1468 N N . LEU A 1 193 ? -14.925 -4.966 26.849 1.00 96.19 193 LEU A N 1
ATOM 1469 C CA . LEU A 1 193 ? -15.124 -5.195 25.417 1.00 96.19 193 LEU A CA 1
ATOM 1470 C C . LEU A 1 193 ? -14.291 -4.215 24.586 1.00 96.19 193 LEU A C 1
ATOM 1472 O O . LEU A 1 193 ? -14.123 -3.053 24.953 1.00 96.19 193 LEU A O 1
ATOM 1476 N N . LEU A 1 194 ? -13.784 -4.687 23.442 1.00 97.38 194 LEU A N 1
ATOM 1477 C CA . LEU A 1 194 ? -12.995 -3.873 22.517 1.00 97.38 194 LEU A CA 1
ATOM 1478 C C . LEU A 1 194 ? -13.850 -2.761 21.892 1.00 97.38 194 LEU A C 1
ATOM 1480 O O . LEU A 1 194 ? -14.902 -3.035 21.307 1.00 97.38 194 LEU A O 1
ATOM 1484 N N . LEU A 1 195 ? -13.361 -1.526 21.964 1.00 97.00 195 LEU A N 1
ATOM 1485 C CA . LEU A 1 195 ? -13.975 -0.352 21.345 1.00 97.00 195 LEU A CA 1
ATOM 1486 C C . LEU A 1 195 ? -13.195 0.120 20.124 1.00 97.00 195 LEU A C 1
ATOM 1488 O O . LEU A 1 195 ? -13.797 0.400 19.086 1.00 97.00 195 LEU A O 1
ATOM 1492 N N . ALA A 1 196 ? -11.867 0.179 20.231 1.00 97.56 196 ALA A N 1
ATOM 1493 C CA . ALA A 1 196 ? -11.004 0.591 19.136 1.00 97.56 196 ALA A CA 1
ATOM 1494 C C . ALA A 1 196 ? -9.589 0.012 19.249 1.00 97.56 196 ALA A C 1
ATOM 1496 O O . ALA A 1 196 ? -9.120 -0.289 20.347 1.00 97.56 196 ALA A O 1
ATOM 1497 N N . VAL A 1 197 ? -8.906 -0.091 18.109 1.00 97.75 197 VAL A N 1
ATOM 1498 C CA . VAL A 1 197 ? -7.460 -0.343 18.014 1.00 97.75 197 VAL A CA 1
ATOM 1499 C C . VAL A 1 197 ? -6.812 0.875 17.375 1.00 97.75 197 VAL A C 1
ATOM 1501 O O . VAL A 1 197 ? -7.237 1.291 16.302 1.00 97.75 197 VAL A O 1
ATOM 1504 N N . ARG A 1 198 ? -5.789 1.442 18.008 1.00 97.62 198 ARG A N 1
ATOM 1505 C CA . ARG A 1 198 ? -5.103 2.659 17.565 1.00 97.62 198 ARG A CA 1
ATOM 1506 C C . ARG A 1 198 ? -3.643 2.363 17.283 1.00 97.62 198 ARG A C 1
ATOM 1508 O O . ARG A 1 198 ? -2.958 1.819 18.142 1.00 97.62 198 ARG A O 1
ATOM 1515 N N . VAL A 1 199 ? -3.173 2.763 16.108 1.00 97.44 199 VAL A N 1
ATOM 1516 C CA . VAL A 1 199 ? -1.753 2.797 15.750 1.00 97.44 199 VAL A CA 1
ATOM 1517 C C . VAL A 1 199 ? -1.322 4.256 15.695 1.00 97.44 199 VAL A C 1
ATOM 1519 O O . VAL A 1 199 ? -1.850 5.016 14.882 1.00 97.44 199 VAL A O 1
ATOM 1522 N N . THR A 1 200 ? -0.378 4.650 16.548 1.00 96.00 200 THR A N 1
ATOM 1523 C CA . THR A 1 200 ? 0.157 6.020 16.561 1.00 96.00 200 THR A CA 1
ATOM 1524 C C . THR A 1 200 ? 1.363 6.105 15.635 1.00 96.00 200 THR A C 1
ATOM 1526 O O . THR A 1 200 ? 2.327 5.358 15.788 1.00 96.00 200 THR A O 1
ATOM 1529 N N . LEU A 1 201 ? 1.300 7.017 14.671 1.00 94.25 201 LEU A N 1
ATOM 1530 C CA . LEU A 1 201 ? 2.282 7.194 13.603 1.00 94.25 201 LEU A CA 1
ATOM 1531 C C . LEU A 1 201 ? 3.178 8.417 13.827 1.00 94.25 201 LEU A C 1
ATOM 1533 O O . LEU A 1 201 ? 4.356 8.381 13.480 1.00 94.25 201 LEU A O 1
ATOM 1537 N N . ALA A 1 202 ? 2.642 9.460 14.460 1.00 88.25 202 ALA A N 1
ATOM 1538 C CA . ALA A 1 202 ? 3.386 10.637 14.886 1.00 88.25 202 ALA A CA 1
ATOM 1539 C C . ALA A 1 202 ? 2.851 11.164 16.221 1.00 88.25 202 ALA A C 1
ATOM 1541 O O . ALA A 1 202 ? 1.707 10.898 16.594 1.00 88.25 202 ALA A O 1
ATOM 1542 N N . GLU A 1 203 ? 3.682 11.922 16.935 1.00 71.25 203 GLU A N 1
ATOM 1543 C CA . GLU A 1 203 ? 3.220 12.713 18.074 1.00 71.25 203 GLU A CA 1
ATOM 1544 C C . GLU A 1 203 ? 2.300 13.835 17.565 1.00 71.25 203 GLU A C 1
ATOM 1546 O O . GLU A 1 203 ? 2.619 14.506 16.581 1.00 71.25 203 GLU A O 1
ATOM 1551 N N . SER A 1 204 ? 1.148 13.992 18.216 1.00 58.25 204 SER A N 1
ATOM 1552 C CA . SER A 1 204 ? 0.187 15.082 18.002 1.00 58.25 204 SER A CA 1
ATOM 1553 C C . SER A 1 204 ? 0.599 16.349 18.740 1.00 58.25 204 SER A C 1
ATOM 1555 O O . SER A 1 204 ? 0.926 16.209 19.943 1.00 58.25 204 SER A O 1
#

Solvent-accessible surface area (backbone atoms only — not comparable to full-atom values): 11239 Å² total; per-residue (Å²): 122,52,72,74,88,82,76,75,73,70,102,57,93,67,52,75,48,74,42,72,32,85,52,102,55,85,34,41,16,32,38,35,41,46,68,50,96,71,72,74,64,46,73,44,81,72,52,42,36,46,29,81,85,22,47,48,78,52,64,55,78,74,44,53,76,74,62,34,69,72,56,36,78,80,53,27,12,29,24,42,30,28,57,85,42,28,67,60,50,22,67,76,70,72,37,42,77,41,81,54,71,58,36,73,84,26,28,28,51,71,79,27,51,41,73,59,26,52,53,50,39,54,50,54,50,51,56,41,66,76,38,86,84,56,46,64,50,77,44,78,40,34,50,7,59,48,44,55,30,48,46,38,20,50,51,32,98,79,34,32,22,66,46,79,36,88,97,45,60,35,40,40,34,54,42,66,75,46,58,48,75,31,48,29,35,37,32,18,31,88,88,64,48,51,24,33,41,36,38,47,67,44,82,122

Mean predicted aligned error: 4.06 Å

Foldseek 3Di:
DDDFDDDQADPDDWDKDWDFDPDPDTFTQKIKTFRDDDDFPDKDWRFKDWDAFQKDKDDDPVLCVLADADAAPVQWKKKKKADPCQVVLCVVLVWAQDDQALSHRITTDGGHRLVVLVVSQVVSVVVCVVDVPDTMDMDIGHNGPNSVFCSVLSNDPQSKGWDDRPPIIMIMHGRSPHTDIWIWMFTADPVRRTGMIMTGSHDD

Nearest PDB structures (foldseek):
  7n52-assembly1_A  TM=3.431E-01  e=6.018E+00  Runella zeae

Secondary structure (DSSP, 8-state):
----------SS--EEEEEE--SSS-SEEEEEEE---S---EEEEEEEEEESSSEEEE--TTGGGG--SSS-SSSEEEEEEESTTHHHHHHHHTPEEP-STT-TT-EEEEEEEHHHHHHHHHHHHHHHHTSTT---EEEEEESSHHHHHHHHHHT-TTSEEEEEETTEEEEEEE-SS-SEEEEEEEEE-TT--EEEEEEE-S--

pLDDT: mean 94.54, std 5.01, range [58.25, 98.62]